Protein AF-A0A8W7PGK9-F1 (afdb_monomer_lite)

Secondary structure (DSSP, 8-state):
-EETTEE-----S-GGGTTT---SEEEE--GGG--SSHHHHHHHHHGGGSSS-EEEE-----S-SSSHHHHHHHHHHHHHTTSS--TT-------PPTT--TTSTTTHHHH-TTBTTTB-HHHHHHHHHHHHH-HHHHHHIIIIIH-----GGGGT--HHHHHHTT----GGGGTTS--EEEEE--SSSSPPEEEEE-PPPTT-SS---

pLDDT: mean 85.65, std 13.95, range [40.62, 98.06]

Radius of gyration: 24.55 Å; chains: 1; bounding box: 70×46×61 Å

Organism: Anopheles coluzzii (NCBI:txid1518534)

InterPro domains:
  IPR005021 Terminase large subunit-like [PTHR41287] (5-200)
  IPR027417 P-loop containing nucleoside triphosphate hydrolase [G3DSA:3.40.50.300] (4-66)
  IPR046461 Terminase large subunit-like, ATPase domain [PF03354] (2-76)
  IPR046462 Terminase large subunit-like, endonuclease domain [PF20441] (84-199)

Foldseek 3Di:
DDDDPDDDDDDDLDLVVLAPAQDLEAEAEAQQPNPACSNVVRVVVSPVNDDNRDYHYDHFFHQRCPYPVVVLVVVVVCCVVVVDDDPRDDDDAQAFDPPDDLLDPVRQCSNPVCEPHPNDPVVLNVLSVVLVPALVSVCVCRRVRGRDHDYPVSSPDDVVVVVVVPDDDDCVVCPPADKDWDWDDDDDDDDTDIDIDGDDDPPCPPNPD

Sequence (209 aa):
MSIGESVYKPLPANAESLDGLNPYACLVDELHAHKTREVWDVMESALGARTQPLINAITTAGFILDGICIEIRSYLVRILRGEAQDDSFFGVIYTIDEGDDPFSPESWPKANPSLGSAKTYTYMEAQAAKAKIMPSARANFLTKDLNVFVGDSLSWFDMLVWDKGKKKFDPEMLKGRECFGGLDLASTRDITAFVLLFPPPPGDEDGEG

Structure (mmCIF, N/CA/C/O backbone):
data_AF-A0A8W7PGK9-F1
#
_entry.id   AF-A0A8W7PGK9-F1
#
loop_
_atom_site.group_PDB
_atom_site.id
_atom_site.type_symbol
_atom_site.label_atom_id
_atom_site.label_alt_id
_atom_site.label_comp_id
_atom_site.label_asym_id
_atom_site.label_entity_id
_atom_site.label_seq_id
_atom_site.pdbx_PDB_ins_code
_atom_site.Cartn_x
_atom_site.Cartn_y
_atom_site.Cartn_z
_atom_site.occupancy
_atom_site.B_iso_or_equiv
_atom_site.auth_seq_id
_atom_site.auth_comp_id
_atom_site.auth_asym_id
_atom_site.auth_atom_id
_atom_site.pdbx_PDB_model_num
ATOM 1 N N . MET A 1 1 ? 28.175 -5.083 -8.588 1.00 51.00 1 MET A N 1
ATOM 2 C CA . MET A 1 1 ? 28.661 -6.484 -8.591 1.00 51.00 1 MET A CA 1
ATOM 3 C C . MET A 1 1 ? 28.537 -7.001 -10.015 1.00 51.00 1 MET A C 1
ATOM 5 O O . MET A 1 1 ? 27.499 -6.755 -10.619 1.00 51.00 1 MET A O 1
ATOM 9 N N . SER A 1 2 ? 29.576 -7.611 -10.586 1.00 51.38 2 SER A N 1
ATOM 10 C CA . SER A 1 2 ? 29.487 -8.272 -11.896 1.00 51.38 2 SER A CA 1
ATOM 11 C C . SER A 1 2 ? 29.310 -9.774 -11.692 1.00 51.38 2 SER A C 1
ATOM 13 O O . SER A 1 2 ? 30.041 -10.384 -10.915 1.00 51.38 2 SER A O 1
ATOM 15 N N . ILE A 1 3 ? 28.319 -10.359 -12.360 1.00 54.34 3 ILE A N 1
ATOM 16 C CA . ILE A 1 3 ? 28.119 -11.810 -12.429 1.00 54.34 3 ILE A CA 1
ATOM 17 C C . ILE A 1 3 ? 28.251 -12.161 -13.911 1.00 54.34 3 ILE A C 1
ATOM 19 O O . ILE A 1 3 ? 27.355 -11.879 -14.704 1.00 54.34 3 ILE A O 1
ATOM 23 N N . GLY A 1 4 ? 29.412 -12.684 -14.310 1.00 75.94 4 GLY A N 1
ATOM 24 C CA . GLY A 1 4 ? 29.766 -12.801 -15.729 1.00 75.94 4 GLY A CA 1
ATOM 25 C C . GLY A 1 4 ? 29.846 -11.428 -16.414 1.00 75.94 4 GLY A C 1
ATOM 26 O O . GLY A 1 4 ? 30.367 -10.477 -15.834 1.00 75.94 4 GLY A O 1
ATOM 27 N N . GLU A 1 5 ? 29.303 -11.313 -17.629 1.00 81.31 5 GLU A N 1
ATOM 28 C CA . GLU A 1 5 ? 29.212 -10.044 -18.381 1.00 81.31 5 GLU A CA 1
ATOM 29 C C . GLU A 1 5 ? 28.049 -9.141 -17.924 1.00 81.31 5 GLU A C 1
ATOM 31 O O . GLU A 1 5 ? 27.897 -8.017 -18.401 1.00 81.31 5 GLU A O 1
ATOM 36 N N . SER A 1 6 ? 27.221 -9.611 -16.985 1.00 80.88 6 SER A N 1
ATOM 37 C CA . SER A 1 6 ? 26.100 -8.837 -16.451 1.00 80.88 6 SER A CA 1
ATOM 38 C C . SER A 1 6 ? 26.548 -7.908 -15.328 1.00 80.88 6 SER A C 1
ATOM 40 O O . SER A 1 6 ? 27.360 -8.267 -14.469 1.00 80.88 6 SER A O 1
ATOM 42 N N . VAL A 1 7 ? 25.981 -6.703 -15.312 1.00 86.00 7 VAL A N 1
ATOM 43 C CA . VAL A 1 7 ? 26.336 -5.639 -14.372 1.00 86.00 7 VAL A CA 1
ATOM 44 C C . VAL A 1 7 ? 25.125 -5.271 -13.523 1.00 86.00 7 VAL A C 1
ATOM 46 O O . VAL A 1 7 ? 24.093 -4.880 -14.056 1.00 86.00 7 VAL A O 1
ATOM 49 N N . TYR A 1 8 ? 25.284 -5.337 -12.199 1.00 89.06 8 TYR A N 1
ATOM 50 C CA . TYR A 1 8 ? 24.307 -4.836 -11.232 1.00 89.06 8 TYR A CA 1
ATOM 51 C C . TYR A 1 8 ? 24.805 -3.534 -10.598 1.00 89.06 8 TYR A C 1
ATOM 53 O O . TYR A 1 8 ? 25.912 -3.505 -10.033 1.00 89.06 8 TYR A O 1
ATOM 61 N N . LYS A 1 9 ? 23.999 -2.471 -10.694 1.00 87.94 9 LYS A N 1
ATOM 62 C CA . LYS A 1 9 ? 24.322 -1.115 -10.229 1.00 87.94 9 LYS A CA 1
ATOM 63 C C . LYS A 1 9 ? 23.171 -0.547 -9.393 1.00 87.94 9 LYS A C 1
ATOM 65 O O . LYS A 1 9 ? 22.031 -0.645 -9.840 1.00 87.94 9 LYS A O 1
ATOM 70 N N . PRO A 1 10 ? 23.454 0.067 -8.231 1.00 88.31 10 PRO A N 1
ATOM 71 C CA . PRO A 1 10 ? 22.471 0.908 -7.567 1.00 88.31 10 PRO A CA 1
ATOM 72 C C . PRO A 1 10 ? 22.230 2.154 -8.420 1.00 88.31 10 PRO A C 1
ATOM 74 O O . PRO A 1 10 ? 23.171 2.701 -9.004 1.00 88.31 10 PRO A O 1
ATOM 77 N N . LEU A 1 11 ? 20.979 2.588 -8.483 1.00 85.25 11 LEU A N 1
ATOM 78 C CA . LEU A 1 11 ? 20.580 3.788 -9.199 1.00 85.25 11 LEU A CA 1
ATOM 79 C C . LEU A 1 11 ? 20.177 4.864 -8.187 1.00 85.25 11 LEU A C 1
ATOM 81 O O . LEU A 1 11 ? 19.532 4.544 -7.186 1.00 85.25 11 LEU A O 1
ATOM 85 N N . PRO A 1 12 ? 20.593 6.121 -8.388 1.00 79.06 12 PRO A N 1
ATOM 86 C CA . PRO A 1 12 ? 20.158 7.219 -7.541 1.00 79.06 12 PRO A CA 1
ATOM 87 C C . PRO A 1 12 ? 18.674 7.535 -7.769 1.00 79.06 12 PRO A C 1
ATOM 89 O O . PRO A 1 12 ? 18.109 7.252 -8.820 1.00 79.06 12 PRO A O 1
ATOM 92 N N . ALA A 1 13 ? 18.053 8.184 -6.785 1.00 74.12 13 ALA A N 1
ATOM 93 C CA . ALA A 1 13 ? 16.648 8.586 -6.849 1.00 74.12 13 ALA A CA 1
ATOM 94 C C . ALA A 1 13 ? 16.381 9.805 -7.764 1.00 74.12 13 ALA A C 1
ATOM 96 O O . ALA A 1 13 ? 15.258 10.302 -7.782 1.00 74.12 13 ALA A O 1
ATOM 97 N N . ASN A 1 14 ? 17.386 10.324 -8.487 1.00 74.94 14 ASN A N 1
ATOM 98 C CA . ASN A 1 14 ? 17.223 11.440 -9.422 1.00 74.94 14 ASN A CA 1
ATOM 99 C C . ASN A 1 14 ? 17.137 10.942 -10.872 1.00 74.94 14 ASN A C 1
ATOM 101 O O . ASN A 1 14 ? 18.071 10.333 -11.394 1.00 74.94 14 ASN A O 1
ATOM 105 N N . ALA A 1 15 ? 16.031 11.256 -11.543 1.00 73.50 15 ALA A N 1
ATOM 106 C CA . ALA A 1 15 ? 15.742 10.758 -12.885 1.00 73.50 15 ALA A CA 1
ATOM 107 C C . ALA A 1 15 ? 16.748 11.223 -13.956 1.00 73.50 15 ALA A C 1
ATOM 109 O O . ALA A 1 15 ? 17.086 10.447 -14.844 1.00 73.50 15 ALA A O 1
ATOM 110 N N . GLU A 1 16 ? 17.307 12.433 -13.828 1.00 72.19 16 GLU A N 1
ATOM 111 C CA . GLU A 1 16 ? 18.236 13.025 -14.813 1.00 72.19 16 GLU A CA 1
ATOM 112 C C . GLU A 1 16 ? 19.480 12.170 -15.105 1.00 72.19 16 GLU A C 1
ATOM 114 O O . GLU A 1 16 ? 20.075 12.274 -16.174 1.00 72.19 16 GLU A O 1
ATOM 119 N N . SER A 1 17 ? 19.904 11.328 -14.158 1.00 72.19 17 SER A N 1
ATOM 120 C CA . SER A 1 17 ? 21.087 10.473 -14.327 1.00 72.19 17 SER A CA 1
ATOM 121 C C . SER A 1 17 ? 20.771 9.070 -14.859 1.00 72.19 17 SER A C 1
ATOM 123 O O . SER A 1 17 ? 21.684 8.258 -15.027 1.00 72.19 17 SER A O 1
ATOM 125 N N . LEU A 1 18 ? 19.488 8.778 -15.096 1.00 78.12 18 LEU A N 1
ATOM 126 C CA . LEU A 1 18 ? 18.982 7.452 -15.454 1.00 78.12 18 LEU A CA 1
ATOM 127 C C . LEU A 1 18 ? 18.640 7.321 -16.944 1.00 78.12 18 LEU A C 1
ATOM 129 O O . LEU A 1 18 ? 18.421 6.208 -17.425 1.00 78.12 18 LEU A O 1
ATOM 133 N N . ASP A 1 19 ? 18.645 8.429 -17.683 1.00 74.88 19 ASP A N 1
ATOM 134 C CA . ASP A 1 19 ? 18.428 8.420 -19.126 1.00 74.88 19 ASP A CA 1
ATOM 135 C C . ASP A 1 19 ? 19.524 7.649 -19.876 1.00 74.88 19 ASP A C 1
ATOM 137 O O . ASP A 1 19 ? 20.716 7.705 -19.561 1.00 74.88 19 ASP A O 1
ATOM 141 N N . GLY A 1 20 ? 19.111 6.912 -20.911 1.00 74.88 20 GLY A N 1
ATOM 142 C CA . GLY A 1 20 ? 20.013 6.130 -21.764 1.00 74.88 20 GLY A CA 1
ATOM 143 C C . GLY A 1 20 ? 20.550 4.845 -21.124 1.00 74.88 20 GLY A C 1
ATOM 144 O O . GLY A 1 20 ? 21.365 4.142 -21.733 1.00 74.88 20 GLY A O 1
ATOM 145 N N . LEU A 1 21 ? 20.093 4.499 -19.918 1.00 80.12 21 LEU A N 1
ATOM 146 C CA . LEU A 1 21 ? 20.269 3.155 -19.388 1.00 80.12 21 LEU A CA 1
ATOM 147 C C . LEU A 1 21 ? 19.470 2.173 -20.260 1.00 80.12 21 LEU A C 1
ATOM 149 O O . LEU A 1 21 ? 18.341 2.447 -20.634 1.00 80.12 21 LEU A O 1
ATOM 153 N N . ASN A 1 22 ? 20.048 1.010 -20.573 1.00 85.06 22 ASN A N 1
ATOM 154 C CA . ASN A 1 22 ? 19.379 -0.059 -21.335 1.00 85.06 22 ASN A CA 1
ATOM 155 C C . ASN A 1 22 ? 19.263 -1.332 -20.475 1.00 85.06 22 ASN A C 1
ATOM 157 O O . ASN A 1 22 ? 19.929 -2.337 -20.791 1.00 85.06 22 ASN A O 1
ATOM 161 N N . PRO A 1 23 ? 18.527 -1.289 -19.344 1.00 90.12 23 PRO A N 1
ATOM 162 C CA . PRO A 1 23 ? 18.454 -2.391 -18.397 1.00 90.12 23 PRO A CA 1
ATOM 163 C C . PRO A 1 23 ? 17.595 -3.538 -18.939 1.00 90.12 23 PRO A C 1
ATOM 165 O O . PRO A 1 23 ? 16.579 -3.324 -19.591 1.00 90.12 23 PRO A O 1
ATOM 168 N N . TYR A 1 24 ? 17.988 -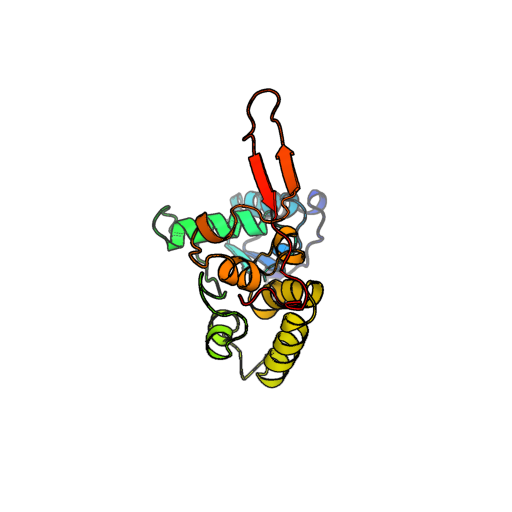4.774 -18.630 1.00 91.12 24 TYR A N 1
ATOM 169 C CA . TYR A 1 24 ? 17.100 -5.936 -18.780 1.00 91.12 24 TYR A CA 1
ATOM 170 C C . TYR A 1 24 ? 16.131 -6.066 -17.604 1.00 91.12 24 TYR A C 1
ATOM 172 O O . TYR A 1 24 ? 15.019 -6.552 -17.773 1.00 91.12 24 TYR A O 1
ATOM 180 N N . ALA A 1 25 ? 16.558 -5.645 -16.414 1.00 93.06 25 ALA A N 1
ATOM 181 C CA . ALA A 1 25 ? 15.750 -5.688 -15.210 1.00 93.06 25 ALA A CA 1
ATOM 182 C C . ALA A 1 25 ? 15.945 -4.405 -14.401 1.00 93.06 25 ALA A C 1
ATOM 184 O O . ALA A 1 25 ? 17.079 -3.965 -14.197 1.00 93.06 25 ALA A O 1
ATOM 185 N N . CYS A 1 26 ? 14.844 -3.841 -13.921 1.00 93.94 26 CYS A N 1
ATOM 186 C CA . CYS A 1 26 ? 14.822 -2.765 -12.944 1.00 93.94 26 CYS A CA 1
ATOM 187 C C . CYS A 1 26 ? 14.150 -3.283 -11.672 1.00 93.94 26 CYS A C 1
ATOM 189 O O . CYS A 1 26 ? 13.009 -3.740 -11.716 1.00 93.94 26 CYS A O 1
ATOM 191 N N . LEU A 1 27 ? 14.870 -3.233 -10.552 1.00 94.88 27 LEU A N 1
ATOM 192 C CA . LEU A 1 27 ? 14.356 -3.623 -9.242 1.00 94.88 27 LEU A CA 1
ATOM 193 C C . LEU A 1 27 ? 14.091 -2.348 -8.445 1.00 94.88 27 LEU A C 1
ATOM 195 O O . LEU A 1 27 ? 15.028 -1.617 -8.126 1.00 94.88 27 LEU A O 1
ATOM 199 N N . VAL A 1 28 ? 12.821 -2.074 -8.173 1.00 95.00 28 VAL A N 1
ATOM 200 C CA . VAL A 1 28 ? 12.367 -0.898 -7.435 1.00 95.00 28 VAL A CA 1
ATOM 201 C C . VAL A 1 28 ? 11.965 -1.343 -6.038 1.00 95.00 28 VAL A C 1
ATOM 203 O O . VAL A 1 28 ? 11.030 -2.124 -5.874 1.00 95.00 28 VAL A O 1
ATOM 206 N N . ASP A 1 29 ? 12.686 -0.858 -5.038 1.00 94.31 29 ASP A N 1
ATOM 207 C CA . ASP A 1 29 ? 12.372 -1.104 -3.634 1.00 94.31 29 ASP A CA 1
ATOM 208 C C . ASP A 1 29 ? 11.667 0.115 -3.030 1.00 94.31 29 ASP A C 1
ATOM 210 O O . ASP A 1 29 ? 11.931 1.250 -3.422 1.00 94.31 29 ASP A O 1
ATOM 214 N N . GLU A 1 30 ? 10.763 -0.131 -2.088 1.00 94.50 30 GLU A N 1
ATOM 215 C CA . GLU A 1 30 ? 9.957 0.876 -1.392 1.00 94.50 30 GLU A CA 1
ATOM 216 C C . GLU A 1 30 ? 9.279 1.909 -2.308 1.00 94.50 30 GLU A C 1
ATOM 218 O O . GLU A 1 30 ? 9.344 3.119 -2.075 1.00 94.50 30 GLU A O 1
ATOM 223 N N . LEU A 1 31 ? 8.547 1.435 -3.325 1.00 96.06 31 LEU A N 1
ATOM 224 C CA . LEU A 1 31 ? 7.839 2.306 -4.277 1.00 96.06 31 LEU A CA 1
ATOM 225 C C . LEU A 1 31 ? 6.929 3.345 -3.587 1.00 96.06 31 LEU A C 1
ATOM 227 O O . LEU A 1 31 ? 6.765 4.454 -4.091 1.00 96.06 31 LEU A O 1
ATOM 231 N N . HIS A 1 32 ? 6.364 3.037 -2.413 1.00 94.94 32 HIS A N 1
ATOM 232 C CA . HIS A 1 32 ? 5.565 3.982 -1.618 1.00 94.94 32 HIS A CA 1
ATOM 233 C C . HIS A 1 32 ? 6.300 5.265 -1.208 1.00 94.94 32 HIS A C 1
ATOM 235 O O . HIS A 1 32 ? 5.649 6.250 -0.861 1.00 94.94 32 HIS A O 1
ATOM 241 N N . ALA A 1 33 ? 7.634 5.249 -1.189 1.00 93.31 33 ALA A N 1
ATOM 242 C CA . ALA A 1 33 ? 8.462 6.389 -0.818 1.00 93.31 33 ALA A CA 1
ATOM 243 C C . ALA A 1 33 ? 8.772 7.312 -2.010 1.00 93.31 33 ALA A C 1
ATOM 245 O O . ALA A 1 33 ? 9.278 8.422 -1.815 1.00 93.31 33 ALA A O 1
ATOM 246 N N . HIS A 1 34 ? 8.470 6.882 -3.240 1.00 92.75 34 HIS A N 1
ATOM 247 C CA . HIS A 1 34 ? 8.674 7.686 -4.439 1.00 92.75 34 HIS A CA 1
ATOM 248 C C . HIS A 1 34 ? 7.663 8.837 -4.467 1.00 92.75 34 HIS A C 1
ATOM 250 O O . HIS A 1 34 ? 6.459 8.633 -4.607 1.00 92.75 34 HIS A O 1
ATOM 256 N N . LYS A 1 35 ? 8.169 10.068 -4.335 1.00 88.75 35 LYS A N 1
ATOM 257 C CA . LYS A 1 35 ? 7.348 11.290 -4.312 1.00 88.75 35 LYS A CA 1
ATOM 258 C C . LYS A 1 35 ? 6.813 11.686 -5.684 1.00 88.75 35 LYS A C 1
ATOM 260 O O . LYS A 1 35 ? 5.800 12.366 -5.767 1.00 88.75 35 LYS A O 1
ATOM 265 N N . THR A 1 36 ? 7.528 11.317 -6.741 1.00 89.69 36 THR A N 1
ATOM 266 C CA . THR A 1 36 ? 7.210 11.665 -8.126 1.00 89.69 36 THR A CA 1
ATOM 267 C C . THR A 1 36 ? 7.323 10.426 -9.005 1.00 89.69 36 THR A C 1
ATOM 269 O O . THR A 1 36 ? 7.887 9.402 -8.606 1.00 89.69 36 THR A O 1
ATOM 272 N N . ARG A 1 37 ? 6.780 10.523 -10.219 1.00 91.50 37 ARG A N 1
ATOM 273 C CA . ARG A 1 37 ? 6.827 9.452 -11.219 1.00 91.50 37 ARG A CA 1
ATOM 274 C C . ARG A 1 37 ? 8.141 9.378 -11.987 1.00 91.50 37 ARG A C 1
ATOM 276 O O . ARG A 1 37 ? 8.402 8.375 -12.632 1.00 91.50 37 ARG A O 1
ATOM 283 N N . GLU A 1 38 ? 8.982 10.403 -11.896 1.00 91.38 38 GLU A N 1
ATOM 284 C CA . GLU A 1 38 ? 10.106 10.614 -12.815 1.00 91.38 38 GLU A CA 1
ATOM 285 C C . GLU A 1 38 ? 11.037 9.397 -12.923 1.00 91.38 38 GLU A C 1
ATOM 287 O O . GLU A 1 38 ? 11.365 8.964 -14.022 1.00 91.38 38 GLU A O 1
ATOM 292 N N . VAL A 1 39 ? 11.421 8.796 -11.790 1.00 90.62 39 VAL A N 1
ATOM 293 C CA . VAL A 1 39 ? 12.276 7.595 -11.787 1.00 90.62 39 VAL A CA 1
ATOM 294 C C . VAL A 1 39 ? 11.564 6.400 -12.420 1.00 90.62 39 VAL A C 1
ATOM 296 O O . VAL A 1 39 ? 12.191 5.637 -13.147 1.00 90.62 39 VAL A O 1
ATOM 299 N N . TRP A 1 40 ? 10.268 6.228 -12.154 1.00 93.19 40 TRP A N 1
ATOM 300 C CA . TRP A 1 40 ? 9.488 5.137 -12.736 1.00 93.19 40 TRP A CA 1
ATOM 301 C C . TRP A 1 40 ? 9.399 5.286 -14.255 1.00 93.19 40 TRP A C 1
ATOM 303 O O . TRP A 1 40 ? 9.785 4.373 -14.979 1.00 93.19 40 TRP A O 1
ATOM 313 N N . ASP A 1 41 ? 8.972 6.457 -14.725 1.00 92.69 41 ASP A N 1
ATOM 314 C CA . ASP A 1 41 ? 8.717 6.718 -16.141 1.00 92.69 41 ASP A CA 1
ATOM 315 C C . ASP A 1 41 ? 10.013 6.627 -16.979 1.00 92.69 41 ASP A C 1
ATOM 317 O O . ASP A 1 41 ? 10.004 6.086 -18.090 1.00 92.69 41 ASP A O 1
ATOM 321 N N . VAL A 1 42 ? 11.152 7.090 -16.441 1.00 91.75 42 VAL A N 1
ATOM 322 C CA . VAL A 1 42 ? 12.463 6.944 -17.103 1.00 91.75 42 VAL A CA 1
ATOM 323 C C . VAL A 1 42 ? 12.882 5.476 -17.185 1.00 91.75 42 VAL A C 1
ATOM 325 O O . VAL A 1 42 ? 13.309 5.017 -18.247 1.00 91.75 42 VAL A O 1
ATOM 328 N N . MET A 1 43 ? 12.726 4.708 -16.102 1.00 91.56 43 MET A N 1
ATOM 329 C CA . MET A 1 43 ? 13.101 3.289 -16.096 1.00 91.56 43 MET A CA 1
ATOM 330 C C . MET A 1 43 ? 12.179 2.436 -16.972 1.00 91.56 43 MET A C 1
ATOM 332 O O . MET A 1 43 ? 12.656 1.504 -17.616 1.00 91.56 43 MET A O 1
ATOM 336 N N . GLU A 1 44 ? 10.890 2.767 -17.042 1.00 91.38 44 GLU A N 1
ATOM 337 C CA . GLU A 1 44 ? 9.925 2.142 -17.950 1.00 91.38 44 GLU A CA 1
ATOM 338 C C . GLU A 1 44 ? 10.274 2.422 -19.415 1.00 91.38 44 GLU A C 1
ATOM 340 O O . GLU A 1 44 ? 10.363 1.495 -20.222 1.00 91.38 44 GLU A O 1
ATOM 345 N N . SER A 1 45 ? 10.594 3.674 -19.750 1.00 91.06 45 SER A N 1
ATOM 346 C CA . SER A 1 45 ? 11.020 4.057 -21.103 1.00 91.06 45 SER A CA 1
ATOM 347 C C . SER A 1 45 ? 12.318 3.356 -21.527 1.00 91.06 45 SER A C 1
ATOM 349 O O . SER A 1 45 ? 12.446 2.892 -22.663 1.00 91.06 45 SER A O 1
ATOM 351 N N . ALA A 1 46 ? 13.267 3.214 -20.599 1.00 88.50 46 ALA A N 1
ATOM 352 C CA . ALA A 1 46 ? 14.548 2.541 -20.803 1.00 88.50 46 ALA A CA 1
ATOM 353 C C . ALA A 1 46 ? 14.415 1.049 -21.181 1.00 88.50 46 ALA A C 1
ATOM 355 O O . ALA A 1 46 ? 15.307 0.482 -21.823 1.00 88.50 46 ALA A O 1
ATOM 356 N N . LEU A 1 47 ? 13.296 0.403 -20.833 1.00 89.88 47 LEU A N 1
ATOM 357 C CA . LEU A 1 47 ? 13.048 -0.998 -21.179 1.00 89.88 47 LEU A CA 1
ATOM 358 C C . LEU A 1 47 ? 12.874 -1.219 -22.687 1.00 89.88 47 LEU A C 1
ATOM 360 O O . LEU A 1 47 ? 13.191 -2.301 -23.182 1.00 89.88 47 LEU A O 1
ATOM 364 N N . GLY A 1 48 ? 12.410 -0.207 -23.430 1.00 87.50 48 GLY A N 1
ATOM 365 C CA . GLY A 1 48 ? 12.105 -0.317 -24.863 1.00 87.50 48 GLY A CA 1
ATOM 366 C C . GLY A 1 48 ? 13.303 -0.706 -25.739 1.00 87.50 48 GLY A C 1
ATOM 367 O O . GLY A 1 48 ? 13.127 -1.172 -26.863 1.00 87.50 48 GLY A O 1
ATOM 368 N N . ALA A 1 49 ? 14.528 -0.571 -25.224 1.00 85.69 49 ALA A N 1
ATOM 369 C CA . ALA A 1 49 ? 15.754 -0.971 -25.910 1.00 85.69 49 ALA A CA 1
ATOM 370 C C . ALA A 1 49 ? 16.082 -2.476 -25.799 1.00 85.69 49 ALA A C 1
ATOM 372 O O . ALA A 1 49 ? 17.069 -2.930 -26.388 1.00 85.69 49 ALA A O 1
ATOM 373 N N . ARG A 1 50 ? 15.315 -3.261 -25.027 1.00 86.25 50 ARG A N 1
ATOM 374 C CA . ARG A 1 50 ? 15.589 -4.681 -24.747 1.00 86.25 50 ARG A CA 1
ATOM 375 C C . ARG A 1 50 ? 14.413 -5.583 -25.101 1.00 86.25 50 ARG A C 1
ATOM 377 O O . ARG A 1 50 ? 13.253 -5.203 -25.020 1.00 86.25 50 ARG A O 1
ATOM 384 N N . THR A 1 51 ? 14.724 -6.827 -25.452 1.00 90.88 51 THR A N 1
ATOM 385 C CA . THR A 1 51 ? 13.731 -7.900 -25.574 1.00 90.88 51 THR A CA 1
ATOM 386 C C . THR A 1 51 ? 13.491 -8.539 -24.210 1.00 90.88 51 THR A C 1
ATOM 388 O O . THR A 1 51 ? 14.458 -8.870 -23.526 1.00 90.88 51 THR A O 1
ATOM 391 N N . GLN A 1 52 ? 12.223 -8.759 -23.853 1.00 90.69 52 GLN A N 1
ATOM 392 C CA . GLN A 1 52 ? 11.802 -9.356 -22.573 1.00 90.69 52 GLN A CA 1
ATOM 393 C C . GLN A 1 52 ? 12.337 -8.630 -21.315 1.00 90.69 52 GLN A C 1
ATOM 395 O O . GLN A 1 52 ? 12.870 -9.284 -20.416 1.00 90.69 52 GLN A O 1
ATOM 400 N N . PRO A 1 53 ? 12.241 -7.290 -21.241 1.00 93.94 53 PRO A N 1
ATOM 401 C CA . PRO A 1 53 ? 12.638 -6.550 -20.051 1.00 93.94 53 PRO A CA 1
ATOM 402 C C . PRO A 1 53 ? 11.645 -6.758 -18.896 1.00 93.94 53 PRO A C 1
ATOM 404 O O . PRO A 1 53 ? 10.488 -7.110 -19.119 1.00 93.94 53 PRO A O 1
ATOM 407 N N . LEU A 1 54 ? 12.085 -6.496 -17.664 1.00 94.69 54 LEU A N 1
ATOM 408 C CA . LEU A 1 54 ? 11.256 -6.609 -16.460 1.00 94.69 54 LEU A CA 1
ATOM 409 C C . LEU A 1 54 ? 11.436 -5.398 -15.534 1.00 94.69 54 LEU A C 1
ATOM 411 O O . LEU A 1 54 ? 12.561 -5.060 -15.166 1.00 94.69 54 LEU A O 1
ATOM 415 N N . ILE A 1 55 ? 10.332 -4.812 -15.068 1.00 95.69 55 ILE A N 1
ATOM 416 C CA . ILE A 1 55 ? 10.318 -4.022 -13.830 1.00 95.69 55 ILE A CA 1
ATOM 417 C C . ILE A 1 55 ? 9.724 -4.890 -12.726 1.00 95.69 55 ILE A C 1
ATOM 419 O O . ILE A 1 55 ? 8.623 -5.417 -12.856 1.00 95.69 55 ILE A O 1
ATOM 423 N N . ASN A 1 56 ? 10.461 -5.039 -11.632 1.00 96.62 56 ASN A N 1
ATOM 424 C CA . ASN A 1 56 ? 9.970 -5.649 -10.409 1.00 96.62 56 ASN A CA 1
ATOM 425 C C . ASN A 1 56 ? 9.932 -4.577 -9.324 1.00 96.62 56 ASN A C 1
ATOM 427 O O . ASN A 1 56 ? 10.963 -3.987 -9.014 1.00 96.62 56 ASN A O 1
ATOM 431 N N . ALA A 1 57 ? 8.750 -4.332 -8.766 1.00 97.06 57 ALA A N 1
ATOM 432 C CA . ALA A 1 57 ? 8.568 -3.389 -7.677 1.00 97.06 57 ALA A CA 1
ATOM 433 C C . ALA A 1 57 ? 8.105 -4.122 -6.421 1.00 97.06 57 ALA A C 1
ATOM 435 O O . ALA A 1 57 ? 7.131 -4.877 -6.459 1.00 97.06 57 ALA A O 1
ATOM 436 N N . ILE A 1 58 ? 8.782 -3.868 -5.307 1.00 96.69 58 ILE A N 1
ATOM 437 C CA . ILE A 1 58 ? 8.347 -4.280 -3.976 1.00 96.69 58 ILE A CA 1
ATOM 438 C C . ILE A 1 58 ? 8.052 -3.035 -3.147 1.00 96.69 58 ILE A C 1
ATOM 440 O O . ILE A 1 58 ? 8.679 -1.988 -3.301 1.00 96.69 58 ILE A O 1
ATOM 444 N N . THR A 1 59 ? 7.024 -3.114 -2.309 1.00 97.25 59 THR A N 1
ATOM 445 C CA . THR A 1 59 ? 6.598 -1.976 -1.499 1.00 97.25 59 THR A CA 1
ATOM 446 C C . THR A 1 59 ? 5.727 -2.429 -0.339 1.00 97.25 59 THR A C 1
ATOM 448 O O . THR A 1 59 ? 5.127 -3.504 -0.363 1.00 97.25 59 THR A O 1
ATOM 451 N N . THR A 1 60 ? 5.613 -1.555 0.651 1.00 95.75 60 THR A N 1
ATOM 452 C CA . THR A 1 60 ? 4.590 -1.593 1.700 1.00 95.75 60 THR A CA 1
ATOM 453 C C . THR A 1 60 ? 3.603 -0.441 1.520 1.00 95.75 60 THR A C 1
ATOM 455 O O . THR A 1 60 ? 3.763 0.373 0.603 1.00 95.75 60 THR A O 1
ATOM 458 N N . ALA A 1 61 ? 2.563 -0.362 2.355 1.00 96.06 61 ALA A N 1
ATOM 459 C CA . ALA A 1 61 ? 1.739 0.840 2.386 1.00 96.06 61 ALA A CA 1
ATOM 460 C C . ALA A 1 61 ? 2.518 2.042 2.951 1.00 96.06 61 ALA A C 1
ATOM 462 O O . ALA A 1 61 ? 3.364 1.940 3.850 1.00 96.06 61 ALA A O 1
ATOM 463 N N . GLY A 1 62 ? 2.215 3.209 2.390 1.00 92.69 62 GLY A N 1
ATOM 464 C CA . GLY A 1 62 ? 2.861 4.475 2.703 1.00 92.69 62 GLY A CA 1
ATOM 465 C C . GLY A 1 62 ? 1.870 5.565 3.075 1.00 92.69 62 GLY A C 1
ATOM 466 O O . GLY A 1 62 ? 0.666 5.340 3.143 1.00 92.69 62 GLY A O 1
ATOM 467 N N . PHE A 1 63 ? 2.410 6.763 3.288 1.00 90.19 63 PHE A N 1
ATOM 468 C CA . PHE A 1 63 ? 1.632 7.966 3.599 1.00 90.19 63 PHE A CA 1
ATOM 469 C C . PHE A 1 63 ? 1.450 8.891 2.385 1.00 90.19 63 PHE A C 1
ATOM 471 O O . PHE A 1 63 ? 0.761 9.898 2.484 1.00 90.19 63 PHE A O 1
ATOM 478 N N . ILE A 1 64 ? 2.062 8.561 1.241 1.00 90.31 64 ILE A N 1
ATOM 479 C CA . ILE A 1 64 ? 1.824 9.245 -0.035 1.00 90.31 64 ILE A CA 1
ATOM 480 C C . ILE A 1 64 ? 0.652 8.532 -0.712 1.00 90.31 64 ILE A C 1
ATOM 482 O O . ILE A 1 64 ? 0.772 7.366 -1.091 1.00 90.31 64 ILE A O 1
ATOM 486 N N . LEU A 1 65 ? -0.487 9.216 -0.810 1.00 90.31 65 LEU A N 1
ATOM 487 C CA . LEU A 1 65 ? -1.771 8.623 -1.214 1.00 90.31 65 LEU A CA 1
ATOM 488 C C . LEU A 1 65 ? -2.177 8.960 -2.653 1.00 90.31 65 LEU A C 1
ATOM 490 O O . LEU A 1 65 ? -3.167 8.446 -3.160 1.00 90.31 65 LEU A O 1
ATOM 494 N N . ASP A 1 66 ? -1.392 9.801 -3.306 1.00 87.81 66 ASP A N 1
ATOM 495 C CA . ASP A 1 66 ? -1.574 10.311 -4.662 1.00 87.81 66 ASP A CA 1
ATOM 496 C C . ASP A 1 66 ? -0.320 10.090 -5.530 1.00 87.81 66 ASP A C 1
ATOM 498 O O . ASP A 1 66 ? -0.171 10.687 -6.591 1.00 87.81 66 ASP A O 1
ATOM 502 N N . GLY A 1 67 ? 0.595 9.229 -5.073 1.00 90.38 67 GLY A N 1
ATOM 503 C CA . GLY A 1 67 ? 1.850 8.920 -5.758 1.00 90.38 67 GLY A CA 1
ATOM 504 C C . GLY A 1 67 ? 1.790 7.674 -6.644 1.00 90.38 67 GLY A C 1
ATOM 505 O O . GLY A 1 67 ? 0.836 6.894 -6.614 1.00 90.38 67 GLY A O 1
ATOM 506 N N . ILE A 1 68 ? 2.892 7.425 -7.360 1.00 94.81 68 ILE A N 1
ATOM 507 C CA . ILE A 1 68 ? 3.053 6.305 -8.306 1.00 94.81 68 ILE A CA 1
ATOM 508 C C . ILE A 1 68 ? 2.703 4.935 -7.702 1.00 94.81 68 ILE A C 1
ATOM 510 O O . ILE A 1 68 ? 2.116 4.089 -8.370 1.00 94.81 68 ILE A O 1
ATOM 514 N N . CYS A 1 69 ? 2.996 4.717 -6.418 1.00 96.12 69 CYS A N 1
ATOM 515 C CA . CYS A 1 69 ? 2.655 3.471 -5.732 1.00 96.12 69 CYS A CA 1
ATOM 516 C C . CYS A 1 69 ? 1.141 3.200 -5.724 1.00 96.12 69 CYS A C 1
ATOM 518 O O . CYS A 1 69 ? 0.715 2.074 -5.988 1.00 96.12 69 CYS A O 1
ATOM 520 N N . ILE A 1 70 ? 0.321 4.228 -5.476 1.00 94.94 70 ILE A N 1
ATOM 521 C CA . ILE A 1 70 ? -1.141 4.111 -5.498 1.00 94.94 70 ILE A CA 1
ATOM 522 C C . ILE A 1 70 ? -1.646 3.876 -6.914 1.00 94.94 70 ILE A C 1
ATOM 524 O O . ILE A 1 70 ? -2.559 3.073 -7.098 1.00 94.94 70 ILE A O 1
ATOM 528 N N . GLU A 1 71 ? -1.050 4.516 -7.915 1.00 94.69 71 GLU A N 1
ATOM 529 C CA . GLU A 1 71 ? -1.431 4.313 -9.312 1.00 94.69 71 GLU A CA 1
ATOM 530 C C . GLU A 1 71 ? -1.175 2.872 -9.770 1.00 94.69 71 GLU A C 1
ATOM 532 O O . GLU A 1 71 ? -2.099 2.201 -10.235 1.00 94.69 71 GLU A O 1
ATOM 537 N N . ILE A 1 72 ? 0.046 2.364 -9.563 1.00 96.38 72 ILE A N 1
ATOM 538 C CA . ILE A 1 72 ? 0.429 0.989 -9.914 1.00 96.38 72 ILE A CA 1
ATOM 539 C C . ILE A 1 72 ? -0.418 -0.023 -9.139 1.00 96.38 72 ILE A C 1
ATOM 541 O O . ILE A 1 72 ? -0.927 -0.989 -9.712 1.00 96.38 72 ILE A O 1
ATOM 545 N N . ARG A 1 73 ? -0.646 0.222 -7.844 1.00 96.31 73 ARG A N 1
ATOM 546 C CA . ARG A 1 73 ? -1.558 -0.592 -7.036 1.00 96.31 73 ARG A CA 1
ATOM 547 C C . ARG A 1 73 ? -2.975 -0.586 -7.603 1.00 96.31 73 ARG A C 1
ATOM 549 O O . ARG A 1 73 ? -3.586 -1.645 -7.689 1.00 96.31 73 ARG A O 1
ATOM 556 N N . SER A 1 74 ? -3.511 0.578 -7.957 1.00 95.19 74 SER A N 1
ATOM 557 C CA . SER A 1 74 ? -4.875 0.714 -8.481 1.00 95.19 74 SER A CA 1
ATOM 558 C C . SER A 1 74 ? -5.022 -0.005 -9.818 1.00 95.19 74 SER A C 1
ATOM 560 O O . SER A 1 74 ? -6.021 -0.686 -10.039 1.00 95.19 74 SER A O 1
ATOM 562 N N . TYR A 1 75 ? -4.008 0.082 -10.681 1.00 96.94 75 TYR A N 1
ATOM 563 C CA . TYR A 1 75 ? -3.945 -0.678 -11.924 1.00 96.94 75 TYR A CA 1
ATOM 564 C C . TYR A 1 75 ? -3.983 -2.190 -11.665 1.00 96.94 75 TYR A C 1
ATOM 566 O O . TYR A 1 75 ? -4.858 -2.881 -12.188 1.00 96.94 75 TYR A O 1
ATOM 574 N N . LEU A 1 76 ? -3.126 -2.687 -10.764 1.00 97.38 76 LEU A N 1
ATOM 575 C CA . LEU A 1 76 ? -3.116 -4.094 -10.357 1.00 97.38 76 LEU A CA 1
ATOM 576 C C . LEU A 1 76 ? -4.467 -4.541 -9.780 1.00 97.38 76 LEU A C 1
ATOM 578 O O . LEU A 1 76 ? -4.955 -5.612 -10.125 1.00 97.38 76 LEU A O 1
ATOM 582 N N . VAL A 1 77 ? -5.102 -3.733 -8.926 1.00 96.19 77 VAL A N 1
ATOM 583 C CA . VAL A 1 77 ? -6.420 -4.057 -8.353 1.00 96.19 77 VAL A CA 1
ATOM 584 C C . VAL A 1 77 ? -7.476 -4.219 -9.447 1.00 96.19 77 VAL A C 1
ATOM 586 O O . VAL A 1 77 ? -8.261 -5.162 -9.385 1.00 96.19 77 VAL A O 1
ATOM 589 N N . ARG A 1 78 ? -7.482 -3.354 -10.468 1.00 96.62 78 ARG A N 1
ATOM 590 C CA . ARG A 1 78 ? -8.408 -3.474 -11.607 1.00 96.62 78 ARG A CA 1
ATOM 591 C C . ARG A 1 78 ? -8.183 -4.769 -12.389 1.00 96.62 78 ARG A C 1
ATOM 593 O O . ARG A 1 78 ? -9.157 -5.420 -12.755 1.00 96.62 78 ARG A O 1
ATOM 600 N N . ILE A 1 79 ? -6.927 -5.176 -12.586 1.00 97.88 79 ILE A N 1
ATOM 601 C CA . ILE A 1 79 ? -6.587 -6.461 -13.221 1.00 97.88 79 ILE A CA 1
ATOM 602 C C . ILE A 1 79 ? -7.075 -7.635 -12.365 1.00 97.88 79 ILE A C 1
ATOM 604 O O . ILE A 1 79 ? -7.776 -8.512 -12.862 1.00 97.88 79 ILE A O 1
ATOM 608 N N . LEU A 1 80 ? -6.773 -7.631 -11.063 1.00 95.31 80 LEU A N 1
ATOM 609 C CA . LEU A 1 80 ? -7.180 -8.695 -10.135 1.00 95.31 80 LEU A CA 1
ATOM 610 C C . LEU A 1 80 ? -8.707 -8.829 -10.017 1.00 95.31 80 LEU A C 1
ATOM 612 O O . LEU A 1 80 ? -9.208 -9.923 -9.769 1.00 95.31 80 LEU A O 1
ATOM 616 N N . ARG A 1 81 ? -9.451 -7.735 -10.213 1.00 95.06 81 ARG A N 1
ATOM 617 C CA . ARG A 1 81 ? -10.923 -7.725 -10.262 1.00 95.06 81 ARG A CA 1
ATOM 618 C C . ARG A 1 81 ? -11.503 -8.105 -11.629 1.00 95.06 81 ARG A C 1
ATOM 620 O O . ARG A 1 81 ? -12.719 -8.222 -11.749 1.00 95.06 81 ARG A O 1
ATOM 627 N N . GLY A 1 82 ? -10.669 -8.290 -12.653 1.00 96.19 82 GLY A N 1
ATOM 628 C CA . GLY A 1 82 ? -11.107 -8.557 -14.026 1.00 96.19 82 GLY A CA 1
ATOM 629 C C . GLY A 1 82 ? -11.713 -7.342 -14.739 1.00 96.19 82 GLY A C 1
ATOM 630 O O . GLY A 1 82 ? -12.369 -7.493 -15.765 1.00 96.19 82 GLY A O 1
ATOM 631 N N . GLU A 1 83 ? -11.509 -6.133 -14.210 1.00 96.88 83 GLU A N 1
ATOM 632 C CA . GLU A 1 83 ? -11.954 -4.867 -14.813 1.00 96.88 83 GLU A CA 1
ATOM 633 C C . GLU A 1 83 ? -11.001 -4.382 -15.923 1.00 96.88 83 GLU A C 1
ATOM 635 O O . GLU A 1 83 ? -11.341 -3.490 -16.703 1.00 96.88 83 GLU A O 1
ATOM 640 N N . ALA A 1 84 ? -9.792 -4.943 -15.974 1.00 95.69 84 ALA A N 1
ATOM 641 C CA . ALA A 1 84 ? -8.783 -4.728 -17.003 1.00 95.69 84 ALA A CA 1
ATOM 642 C C . ALA A 1 84 ? -8.062 -6.052 -17.296 1.00 95.69 84 ALA A C 1
ATOM 644 O O . ALA A 1 84 ? -7.974 -6.914 -16.423 1.00 95.69 84 ALA A O 1
ATOM 645 N N . GLN A 1 85 ? -7.534 -6.204 -18.511 1.00 96.62 85 GLN A N 1
ATOM 646 C CA . GLN A 1 85 ? -6.732 -7.360 -18.905 1.00 96.62 85 GLN A CA 1
ATOM 647 C C . GLN A 1 85 ? -5.354 -6.888 -19.362 1.00 96.62 85 GLN A C 1
ATOM 649 O O . GLN A 1 85 ? -5.254 -6.073 -20.277 1.00 96.62 85 GLN A O 1
ATOM 654 N N . ASP A 1 86 ? -4.314 -7.420 -18.728 1.00 96.62 86 ASP A N 1
ATOM 655 C CA . ASP A 1 86 ? -2.918 -7.194 -19.086 1.00 96.62 86 ASP A CA 1
ATOM 656 C C . ASP A 1 86 ? -2.089 -8.407 -18.647 1.00 96.62 86 ASP A C 1
ATOM 658 O O . ASP A 1 86 ? -1.727 -8.547 -17.480 1.00 96.62 86 ASP A O 1
ATOM 662 N N . ASP A 1 87 ? -1.801 -9.298 -19.594 1.00 94.69 87 ASP A N 1
ATOM 663 C CA . ASP A 1 87 ? -1.072 -10.544 -19.326 1.00 94.69 87 ASP A CA 1
ATOM 664 C C . ASP A 1 87 ? 0.425 -10.305 -19.036 1.00 94.69 87 ASP A C 1
ATOM 666 O O . ASP A 1 87 ? 1.134 -11.228 -18.629 1.00 94.69 87 ASP A O 1
ATOM 670 N N . SER A 1 88 ? 0.927 -9.081 -19.251 1.00 93.94 88 SER A N 1
ATOM 671 C CA . SER A 1 88 ? 2.311 -8.704 -18.943 1.00 93.94 88 SER A CA 1
ATOM 672 C C . SER A 1 88 ? 2.500 -8.272 -17.486 1.00 93.94 88 SER A C 1
ATOM 674 O O . SER A 1 88 ? 3.632 -8.229 -16.999 1.00 93.94 88 SER A O 1
ATOM 676 N N . PHE A 1 89 ? 1.403 -7.995 -16.772 1.00 96.19 89 PHE A N 1
ATOM 677 C CA . PHE A 1 89 ? 1.429 -7.466 -15.417 1.00 96.19 89 PHE A CA 1
ATOM 678 C C . PHE A 1 89 ? 1.089 -8.551 -14.389 1.00 96.19 89 PHE A C 1
ATOM 680 O O . PHE A 1 89 ? -0.016 -9.088 -14.344 1.00 96.19 89 PHE A O 1
ATOM 687 N N . PHE A 1 90 ? 2.037 -8.843 -13.501 1.00 96.19 90 PHE A N 1
ATOM 688 C CA . PHE A 1 90 ? 1.834 -9.748 -12.373 1.00 96.19 90 PHE A CA 1
ATOM 689 C C . PHE A 1 90 ? 1.946 -8.984 -11.057 1.00 96.19 90 PHE A C 1
ATOM 691 O O . PHE A 1 90 ? 2.862 -8.183 -10.871 1.00 96.19 90 PHE A O 1
ATOM 698 N N . GLY A 1 91 ? 1.065 -9.281 -10.104 1.00 96.50 91 GLY A N 1
ATOM 699 C CA . GLY A 1 91 ? 1.176 -8.715 -8.770 1.00 96.50 91 GLY A CA 1
ATOM 700 C C . GLY A 1 91 ? 0.396 -9.483 -7.717 1.00 96.50 91 GLY A C 1
ATOM 701 O O . GLY A 1 91 ? -0.586 -10.165 -8.002 1.00 96.50 91 GLY A O 1
ATOM 702 N N . VAL A 1 92 ? 0.859 -9.348 -6.477 1.00 97.19 92 VAL A N 1
ATOM 703 C CA . VAL A 1 92 ? 0.239 -9.925 -5.285 1.00 97.19 92 VAL A CA 1
ATOM 704 C C . VAL A 1 92 ? 0.141 -8.831 -4.235 1.00 97.19 92 VAL A C 1
ATOM 706 O O . VAL A 1 92 ? 1.079 -8.062 -4.036 1.00 97.19 92 VAL A O 1
ATOM 709 N N . ILE A 1 93 ? -1.006 -8.756 -3.571 1.00 97.19 93 ILE A N 1
ATOM 710 C CA . ILE A 1 93 ? -1.289 -7.762 -2.543 1.00 97.19 93 ILE A CA 1
ATOM 711 C C . ILE A 1 93 ? -1.535 -8.494 -1.226 1.00 97.19 93 ILE A C 1
ATOM 713 O O . ILE A 1 93 ? -2.435 -9.322 -1.146 1.00 97.19 93 ILE A O 1
ATOM 717 N N . TYR A 1 94 ? -0.775 -8.130 -0.194 1.00 97.94 94 TYR A N 1
ATOM 718 C CA . TYR A 1 94 ? -1.010 -8.561 1.182 1.00 97.94 94 TYR A CA 1
ATOM 719 C C . TYR A 1 94 ? -1.512 -7.369 1.991 1.00 97.94 94 TYR A C 1
ATOM 721 O O . TYR A 1 94 ? -0.759 -6.434 2.259 1.00 97.94 94 TYR A O 1
ATOM 729 N N . THR A 1 95 ? -2.793 -7.383 2.340 1.00 97.75 95 THR A N 1
ATOM 730 C CA . THR A 1 95 ? -3.470 -6.368 3.157 1.00 97.75 95 THR A CA 1
ATOM 731 C C . THR A 1 95 ? -4.690 -7.016 3.814 1.00 97.75 95 THR A C 1
ATOM 733 O O . THR A 1 95 ? -5.064 -8.127 3.437 1.00 97.75 95 THR A O 1
ATOM 736 N N . ILE A 1 96 ? -5.278 -6.364 4.813 1.00 96.94 96 ILE A N 1
ATOM 737 C CA . ILE A 1 96 ? -6.566 -6.805 5.368 1.00 96.94 96 ILE A CA 1
ATOM 738 C C . ILE A 1 96 ? -7.712 -6.467 4.406 1.00 96.94 96 ILE A C 1
ATOM 740 O O . ILE A 1 96 ? -7.608 -5.529 3.612 1.00 96.94 96 ILE A O 1
ATOM 744 N N . ASP A 1 97 ? -8.804 -7.222 4.478 1.00 92.88 97 ASP A N 1
ATOM 745 C CA . ASP A 1 97 ? -9.980 -6.981 3.647 1.00 92.88 97 ASP A CA 1
ATOM 746 C C . ASP A 1 97 ? -10.829 -5.826 4.198 1.00 92.88 97 ASP A C 1
ATOM 748 O O . ASP A 1 97 ? -10.771 -5.466 5.378 1.00 92.88 97 ASP A O 1
ATOM 752 N N . GLU A 1 98 ? -11.662 -5.245 3.335 1.00 87.44 98 GLU A N 1
ATOM 753 C CA . GLU A 1 98 ? -12.663 -4.274 3.767 1.00 87.44 98 GLU A CA 1
ATOM 754 C C . GLU A 1 98 ? -13.665 -4.943 4.725 1.00 87.44 98 GLU A C 1
ATOM 756 O O . GLU A 1 98 ? -14.271 -5.962 4.398 1.00 87.44 98 GLU A O 1
ATOM 761 N N . GLY A 1 99 ? -13.833 -4.365 5.917 1.00 89.06 99 GLY A N 1
ATOM 762 C CA . GLY A 1 99 ? -14.709 -4.896 6.966 1.00 89.06 99 GLY A CA 1
ATOM 763 C C . GLY A 1 99 ? -14.035 -5.842 7.967 1.00 89.06 99 GLY A C 1
ATOM 764 O O . GLY A 1 99 ? -14.672 -6.199 8.958 1.00 89.06 99 GLY A O 1
ATOM 765 N N . ASP A 1 100 ? -12.765 -6.210 7.768 1.00 93.06 100 ASP A N 1
ATOM 766 C CA . ASP A 1 100 ? -11.993 -6.913 8.797 1.00 93.06 100 ASP A CA 1
ATOM 767 C C . ASP A 1 100 ? -11.808 -6.033 10.046 1.00 93.06 100 ASP A C 1
ATOM 769 O O . ASP A 1 100 ? -11.579 -4.826 9.946 1.00 93.06 100 ASP A O 1
ATOM 773 N N . ASP A 1 101 ? -11.816 -6.645 11.236 1.00 94.44 101 ASP A N 1
ATOM 774 C CA . ASP A 1 101 ? -11.350 -5.966 12.449 1.00 94.44 101 ASP A CA 1
ATOM 775 C C . ASP A 1 101 ? -9.809 -5.929 12.443 1.00 94.44 101 ASP A C 1
ATOM 777 O O . ASP A 1 101 ? -9.178 -6.987 12.579 1.00 94.44 101 ASP A O 1
ATOM 781 N N . PRO A 1 102 ? -9.166 -4.748 12.329 1.00 94.88 102 PRO A N 1
ATOM 782 C CA . PRO A 1 102 ? -7.708 -4.644 12.332 1.00 94.88 102 PRO A CA 1
ATOM 783 C C . PRO A 1 102 ? -7.090 -5.064 13.672 1.00 94.88 102 PRO A C 1
ATOM 785 O O . PRO A 1 102 ? -5.908 -5.405 13.738 1.00 94.88 102 PRO A O 1
ATOM 788 N N . PHE A 1 103 ? -7.862 -5.051 14.758 1.00 95.75 103 PHE A N 1
ATOM 789 C CA . PHE A 1 103 ? -7.396 -5.432 16.086 1.00 95.75 103 PHE A CA 1
ATOM 790 C C . PHE A 1 103 ? -7.635 -6.905 16.420 1.00 95.75 103 PHE A C 1
ATOM 792 O O . PHE A 1 103 ? -7.205 -7.343 17.492 1.00 95.75 103 PHE A O 1
ATOM 799 N N . SER A 1 104 ? -8.280 -7.657 15.526 1.00 95.62 104 SER A N 1
ATOM 800 C CA . SER A 1 104 ? -8.414 -9.104 15.648 1.00 95.62 104 SER A CA 1
ATOM 801 C C . SER A 1 104 ? -7.134 -9.797 15.161 1.00 95.62 104 SER A C 1
ATOM 803 O O . SER A 1 104 ? -6.733 -9.591 14.010 1.00 95.62 104 SER A O 1
ATOM 805 N N . PRO A 1 105 ? -6.503 -10.663 15.979 1.00 96.62 105 PRO A N 1
ATOM 806 C CA . PRO A 1 105 ? -5.347 -11.454 15.558 1.00 96.62 105 PRO A CA 1
ATOM 807 C C . PRO A 1 105 ? -5.598 -12.351 14.340 1.00 96.62 105 PRO A C 1
ATOM 809 O O . PRO A 1 105 ? -4.648 -12.735 13.659 1.00 96.62 105 PRO A O 1
ATOM 812 N N . GLU A 1 106 ? -6.862 -12.674 14.051 1.00 96.69 106 GLU A N 1
ATOM 813 C CA . GLU A 1 106 ? -7.267 -13.486 12.899 1.00 96.69 106 GLU A CA 1
ATOM 814 C C . GLU A 1 106 ? -7.083 -12.749 11.563 1.00 96.69 106 GLU A C 1
ATOM 816 O O . GLU A 1 106 ? -6.843 -13.386 10.538 1.00 96.69 106 GLU A O 1
ATOM 821 N N . SER A 1 107 ? -7.125 -11.412 11.569 1.00 97.31 107 SER A N 1
ATOM 822 C CA . SER A 1 107 ? -6.951 -10.581 10.370 1.00 97.31 107 SER A CA 1
ATOM 823 C C . SER A 1 107 ? -5.473 -10.412 9.987 1.00 97.31 107 SER A C 1
ATOM 825 O O . SER A 1 107 ? -5.130 -10.241 8.817 1.00 97.31 107 SER A O 1
ATOM 827 N N . TRP A 1 108 ? -4.561 -10.468 10.962 1.00 98.06 108 TRP A N 1
ATOM 828 C CA . TRP A 1 108 ? -3.145 -10.115 10.779 1.00 98.06 108 TRP A CA 1
ATOM 829 C C . TRP A 1 108 ? -2.369 -10.967 9.764 1.00 98.06 108 TRP A C 1
ATOM 831 O O . TRP A 1 108 ? -1.544 -10.385 9.045 1.00 98.06 108 TRP A O 1
ATOM 841 N N . PRO A 1 109 ? -2.591 -12.295 9.650 1.00 98.00 109 PRO A N 1
ATOM 842 C CA . PRO A 1 109 ? -1.904 -13.117 8.657 1.00 98.00 109 PRO A CA 1
ATOM 843 C C . PRO A 1 109 ? -2.158 -12.682 7.207 1.00 98.00 109 PRO A C 1
ATOM 845 O O . PRO A 1 109 ? -1.274 -12.863 6.374 1.00 98.00 109 PRO A O 1
ATOM 848 N N . LYS A 1 110 ? -3.313 -12.065 6.901 1.00 97.75 110 LYS A N 1
ATOM 849 C CA . LYS A 1 110 ? -3.650 -11.598 5.541 1.00 97.75 110 LYS A CA 1
ATOM 850 C C . LYS A 1 110 ? -2.657 -10.551 5.028 1.00 97.75 110 LYS A C 1
ATOM 852 O O . LYS A 1 110 ? -2.204 -10.612 3.888 1.00 97.75 110 LYS A O 1
ATOM 857 N N . ALA A 1 111 ? -2.273 -9.619 5.901 1.00 97.62 111 ALA A N 1
ATOM 858 C CA . ALA A 1 111 ? -1.289 -8.584 5.597 1.00 97.62 111 ALA A CA 1
ATOM 859 C C . ALA A 1 111 ? 0.166 -9.028 5.835 1.00 97.62 111 ALA A C 1
ATOM 861 O O . ALA A 1 111 ? 1.090 -8.423 5.294 1.00 97.62 111 ALA A O 1
ATOM 862 N N . ASN A 1 112 ? 0.382 -10.072 6.641 1.00 97.50 112 ASN A N 1
ATOM 863 C CA . ASN A 1 112 ? 1.703 -10.513 7.089 1.00 97.50 112 ASN A CA 1
ATOM 864 C C . ASN A 1 112 ? 1.907 -12.012 6.791 1.00 97.50 112 ASN A C 1
ATOM 866 O O . ASN A 1 112 ? 1.835 -12.829 7.711 1.00 97.50 112 ASN A O 1
ATOM 870 N N . PRO A 1 113 ? 2.225 -12.401 5.543 1.00 95.56 113 PRO A N 1
ATOM 871 C CA . PRO A 1 113 ? 2.390 -13.811 5.167 1.00 95.56 113 PRO A CA 1
ATOM 872 C C . PRO A 1 113 ? 3.520 -14.534 5.925 1.00 95.56 113 PRO A C 1
ATOM 874 O O . PRO A 1 113 ? 3.542 -15.759 5.987 1.00 95.56 113 PRO A O 1
ATOM 877 N N . SER A 1 114 ? 4.456 -13.792 6.528 1.00 95.38 114 SER A N 1
ATOM 878 C CA . SER A 1 114 ? 5.552 -14.317 7.356 1.00 95.38 114 SER A CA 1
ATOM 879 C C . SER A 1 114 ? 5.311 -14.189 8.871 1.00 95.38 114 SER A C 1
ATOM 881 O O . SER A 1 114 ? 6.272 -14.250 9.651 1.00 95.38 114 SER A O 1
ATOM 883 N N . LEU A 1 115 ? 4.072 -13.927 9.306 1.00 97.12 115 LEU A N 1
ATOM 884 C CA . LEU A 1 115 ? 3.719 -13.814 10.723 1.00 97.12 115 LEU A CA 1
ATOM 885 C C . LEU A 1 115 ? 3.977 -15.142 11.450 1.00 97.12 115 LEU A C 1
ATOM 887 O O . LEU A 1 115 ? 3.645 -16.215 10.960 1.00 97.12 115 LEU A O 1
ATOM 891 N N . GLY A 1 116 ? 4.620 -15.066 12.613 1.00 95.31 116 GLY A N 1
ATOM 892 C CA . GLY A 1 116 ? 5.108 -16.221 13.367 1.00 95.31 116 GLY A CA 1
ATOM 893 C C . GLY A 1 116 ? 6.531 -16.662 13.003 1.00 95.31 116 GLY A C 1
ATOM 894 O O . GLY A 1 116 ? 7.124 -17.416 13.767 1.00 95.31 116 GLY A O 1
ATOM 895 N N . SER A 1 117 ? 7.109 -16.162 11.902 1.00 95.56 117 SER A N 1
ATOM 896 C CA . SER A 1 117 ? 8.504 -16.435 11.521 1.00 95.56 117 SER A CA 1
ATOM 897 C C . SER A 1 117 ? 9.377 -15.181 11.557 1.00 95.56 117 SER A C 1
ATOM 899 O O . SER A 1 117 ? 10.368 -15.153 12.277 1.00 95.56 117 SER A O 1
ATOM 901 N N . ALA A 1 118 ? 9.036 -14.155 10.771 1.00 93.00 118 ALA A N 1
ATOM 902 C CA . ALA A 1 118 ? 9.822 -12.918 10.687 1.00 93.00 118 ALA A CA 1
ATOM 903 C C . ALA A 1 118 ? 9.231 -11.800 11.557 1.00 93.00 118 ALA A C 1
ATOM 905 O O . ALA A 1 118 ? 9.959 -11.091 12.247 1.00 93.00 118 ALA A O 1
ATOM 906 N N . LYS A 1 119 ? 7.898 -11.675 11.557 1.00 94.81 119 LYS A N 1
ATOM 907 C CA . LYS A 1 119 ? 7.147 -10.792 12.459 1.00 94.81 119 LYS A CA 1
ATOM 908 C C . LYS A 1 119 ? 6.476 -11.652 13.528 1.00 94.81 119 LYS A C 1
ATOM 910 O O . LYS A 1 119 ? 5.998 -12.739 13.213 1.00 94.81 119 LYS A O 1
ATOM 915 N N . THR A 1 120 ? 6.445 -11.206 14.781 1.00 97.50 120 THR A N 1
ATOM 916 C CA . THR A 1 120 ? 5.902 -11.999 15.897 1.00 97.50 120 THR A CA 1
ATOM 917 C C . THR A 1 120 ? 4.503 -11.536 16.297 1.00 97.50 120 THR A C 1
ATOM 919 O O . THR A 1 120 ? 4.173 -10.354 16.187 1.00 97.50 120 THR A O 1
ATOM 922 N N . TYR A 1 121 ? 3.688 -12.460 16.815 1.00 97.69 121 TYR A N 1
ATOM 923 C CA . TYR A 1 121 ? 2.371 -12.130 17.372 1.00 97.69 121 TYR A CA 1
ATOM 924 C C . TYR A 1 121 ? 2.477 -11.167 18.557 1.00 97.69 121 TYR A C 1
ATOM 926 O O . TYR A 1 121 ? 1.742 -10.191 18.608 1.00 97.69 121 TYR A O 1
ATOM 934 N N . THR A 1 122 ? 3.462 -11.359 19.438 1.00 98.00 122 THR A N 1
ATOM 935 C CA . THR A 1 122 ? 3.704 -10.466 20.582 1.00 98.00 122 THR A CA 1
ATOM 936 C C . THR A 1 122 ? 3.957 -9.018 20.156 1.00 98.00 122 THR A C 1
ATOM 938 O O . THR A 1 122 ? 3.495 -8.084 20.808 1.00 98.00 122 THR A O 1
ATOM 941 N N . TYR A 1 123 ? 4.674 -8.805 19.046 1.00 97.62 123 TYR A N 1
ATOM 942 C CA . TYR A 1 123 ? 4.859 -7.464 18.496 1.00 97.62 123 TYR A CA 1
ATOM 943 C C . TYR A 1 123 ? 3.537 -6.878 17.983 1.00 97.62 123 TYR A C 1
ATOM 945 O O . TYR A 1 123 ? 3.212 -5.737 18.313 1.00 97.62 123 TYR A O 1
ATOM 953 N N . MET A 1 124 ? 2.764 -7.663 17.223 1.00 98.06 124 MET A N 1
ATOM 954 C CA . MET A 1 124 ? 1.469 -7.231 16.689 1.00 98.06 124 MET A CA 1
ATOM 955 C C . MET A 1 124 ? 0.478 -6.880 17.803 1.00 98.06 124 MET A C 1
ATOM 957 O O . MET A 1 124 ? -0.158 -5.833 17.736 1.00 98.06 124 MET A O 1
ATOM 961 N N . GLU A 1 125 ? 0.404 -7.686 18.864 1.00 98.06 125 GLU A N 1
ATOM 962 C CA . GLU A 1 125 ? -0.421 -7.418 20.049 1.00 98.06 125 GLU A CA 1
ATOM 963 C C . GLU A 1 125 ? -0.048 -6.089 20.713 1.00 98.06 125 GLU A C 1
ATOM 965 O O . GLU A 1 125 ? -0.927 -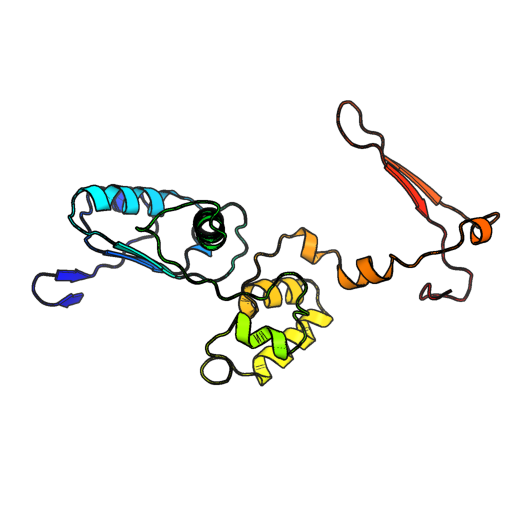5.290 21.046 1.00 98.06 125 GLU A O 1
ATOM 970 N N . ALA A 1 126 ? 1.251 -5.813 20.858 1.00 97.38 126 ALA A N 1
ATOM 971 C CA . ALA A 1 126 ? 1.731 -4.563 21.435 1.00 97.38 126 ALA A CA 1
ATOM 972 C C . ALA A 1 126 ? 1.392 -3.342 20.559 1.00 97.38 126 ALA A C 1
ATOM 974 O O . ALA A 1 126 ? 0.943 -2.318 21.086 1.00 97.38 126 ALA A O 1
ATOM 975 N N . GLN A 1 127 ? 1.566 -3.435 19.232 1.00 97.50 127 GLN A N 1
ATOM 976 C CA . GLN A 1 127 ? 1.192 -2.345 18.321 1.00 97.50 127 GLN A CA 1
ATOM 977 C C . GLN A 1 127 ? -0.323 -2.131 18.291 1.00 97.50 127 GLN A C 1
ATOM 979 O O . GLN A 1 127 ? -0.776 -0.993 18.410 1.00 97.50 127 GLN A O 1
ATOM 984 N N . ALA A 1 128 ? -1.105 -3.211 18.231 1.00 96.69 128 ALA A N 1
ATOM 985 C CA . ALA A 1 128 ? -2.561 -3.169 18.273 1.00 96.69 128 ALA A CA 1
ATOM 986 C C . ALA A 1 128 ? -3.069 -2.513 19.567 1.00 96.69 128 ALA A C 1
ATOM 988 O O . ALA A 1 128 ? -3.921 -1.627 19.517 1.00 96.69 128 ALA A O 1
ATOM 989 N N . ALA A 1 129 ? -2.518 -2.882 20.730 1.00 95.94 129 ALA A N 1
ATOM 990 C CA . ALA A 1 129 ? -2.884 -2.282 22.013 1.00 95.94 129 ALA A CA 1
ATOM 991 C C . ALA A 1 129 ? -2.602 -0.772 22.047 1.00 95.94 129 ALA A C 1
ATOM 993 O O . ALA A 1 129 ? -3.453 0.011 22.472 1.00 95.94 129 ALA A O 1
ATOM 994 N N . LYS A 1 130 ? -1.442 -0.342 21.536 1.00 94.81 130 LYS A N 1
ATOM 995 C CA . LYS A 1 130 ? -1.098 1.082 21.423 1.00 94.81 130 LYS A CA 1
ATOM 996 C C . LYS A 1 130 ? -2.037 1.823 20.462 1.00 94.81 130 LYS A C 1
ATOM 998 O O . LYS A 1 130 ? -2.502 2.919 20.773 1.00 94.81 130 LYS A O 1
ATOM 1003 N N . ALA A 1 131 ? -2.345 1.214 19.320 1.00 94.12 131 ALA A N 1
ATOM 1004 C CA . ALA A 1 131 ? -3.230 1.747 18.287 1.00 94.12 131 ALA A CA 1
ATOM 1005 C C . ALA A 1 131 ? -4.703 1.866 18.720 1.00 94.12 131 ALA A C 1
ATOM 1007 O O . ALA A 1 131 ? -5.427 2.716 18.198 1.00 94.12 131 ALA A O 1
ATOM 1008 N N . LYS A 1 132 ? -5.156 1.068 19.698 1.00 91.62 132 LYS A N 1
ATOM 1009 C CA . LYS A 1 132 ? -6.490 1.232 20.304 1.00 91.62 132 LYS A CA 1
ATOM 1010 C C . LYS A 1 132 ? -6.621 2.543 21.078 1.00 91.62 132 LYS A C 1
ATOM 1012 O O . LYS A 1 132 ? -7.698 3.125 21.084 1.00 91.62 132 LYS A O 1
ATOM 1017 N N . ILE A 1 133 ? -5.536 2.999 21.704 1.00 90.38 133 ILE A N 1
ATOM 1018 C CA . ILE A 1 133 ? -5.538 4.149 22.621 1.00 90.38 133 ILE A CA 1
ATOM 1019 C C . ILE A 1 133 ? -5.134 5.442 21.901 1.00 90.38 133 ILE A C 1
ATOM 1021 O O . ILE A 1 133 ? -5.663 6.509 22.196 1.00 90.38 133 ILE A O 1
ATOM 1025 N N . MET A 1 134 ? -4.181 5.369 20.967 1.00 86.75 134 MET A N 1
ATOM 1026 C CA . MET A 1 134 ? -3.572 6.548 20.346 1.00 86.75 134 MET A CA 1
ATOM 1027 C C . MET A 1 134 ? -3.916 6.641 18.850 1.00 86.75 134 MET A C 1
ATOM 1029 O O . MET A 1 134 ? -3.456 5.790 18.084 1.00 86.75 134 MET A O 1
ATOM 1033 N N . PRO A 1 135 ? -4.611 7.699 18.387 1.00 79.69 135 PRO A N 1
ATOM 1034 C CA . PRO A 1 135 ? -4.970 7.845 16.972 1.00 79.69 135 PRO A CA 1
ATOM 1035 C C . PRO A 1 135 ? -3.764 7.862 16.020 1.00 79.69 135 PRO A C 1
ATOM 1037 O O . PRO A 1 135 ? -3.763 7.193 14.988 1.00 79.69 135 PRO A O 1
ATOM 1040 N N . SER A 1 136 ? -2.671 8.530 16.403 1.00 79.06 136 SER A N 1
ATOM 1041 C CA . SER A 1 136 ? -1.430 8.536 15.614 1.00 79.06 136 SER A CA 1
ATOM 1042 C C . SER A 1 136 ? -0.756 7.159 15.543 1.00 79.06 136 SER A C 1
ATOM 1044 O O . SER A 1 136 ? -0.132 6.821 14.536 1.00 79.06 136 SER A O 1
ATOM 1046 N N . ALA A 1 137 ? -0.892 6.328 16.583 1.00 89.50 137 ALA A N 1
ATOM 1047 C CA . ALA A 1 137 ? -0.425 4.944 16.545 1.00 89.50 137 ALA A CA 1
ATOM 1048 C C . ALA A 1 137 ? -1.353 4.055 15.710 1.00 89.50 137 ALA A C 1
ATOM 1050 O O . ALA A 1 137 ? -0.873 3.110 15.095 1.00 89.50 137 ALA A O 1
ATOM 1051 N N . ARG A 1 138 ? -2.651 4.376 15.642 1.00 90.94 138 ARG A N 1
ATOM 1052 C CA . ARG A 1 138 ? -3.616 3.666 14.798 1.00 90.94 138 ARG A CA 1
ATOM 1053 C C . ARG A 1 138 ? -3.281 3.789 13.322 1.00 90.94 138 ARG A C 1
ATOM 1055 O O . ARG A 1 138 ? -3.178 2.766 12.656 1.00 90.94 138 ARG A O 1
ATOM 1062 N N . ALA A 1 139 ? -3.050 5.009 12.838 1.00 89.69 139 ALA A N 1
ATOM 1063 C CA . ALA A 1 139 ? -2.633 5.221 11.454 1.00 89.69 139 ALA A CA 1
ATOM 1064 C C . ALA A 1 139 ? -1.342 4.447 11.140 1.00 89.69 139 ALA A C 1
ATOM 1066 O O . ALA A 1 139 ? -1.266 3.746 10.138 1.00 89.69 139 ALA A O 1
ATOM 1067 N N . ASN A 1 140 ? -0.356 4.488 12.043 1.00 92.75 140 ASN A N 1
ATOM 1068 C CA . ASN A 1 140 ? 0.881 3.727 11.872 1.00 92.75 140 ASN A CA 1
ATOM 1069 C C . ASN A 1 140 ? 0.660 2.211 11.856 1.00 92.75 140 ASN A C 1
ATOM 1071 O O . ASN A 1 140 ? 1.225 1.549 10.997 1.00 92.75 140 ASN A O 1
ATOM 1075 N N . PHE A 1 141 ? -0.155 1.662 12.755 1.00 95.81 141 PHE A N 1
ATOM 1076 C CA . PHE A 1 141 ? -0.443 0.227 12.796 1.00 95.81 141 PHE A CA 1
ATOM 1077 C C . PHE A 1 141 ? -1.159 -0.237 11.521 1.00 95.81 141 PHE A C 1
ATOM 1079 O O . PHE A 1 141 ? -0.742 -1.195 10.877 1.00 95.81 141 PHE A O 1
ATOM 1086 N N . LEU A 1 142 ? -2.187 0.493 11.088 1.00 95.50 142 LEU A N 1
ATOM 1087 C CA . LEU A 1 142 ? -2.889 0.195 9.841 1.00 95.50 142 LEU A CA 1
ATOM 1088 C C . LEU A 1 142 ? -1.935 0.232 8.634 1.00 95.50 142 LEU A C 1
ATOM 1090 O O . LEU A 1 142 ? -1.888 -0.719 7.855 1.00 95.50 142 LEU A O 1
ATOM 1094 N N . THR A 1 143 ? -1.123 1.283 8.507 1.00 94.44 143 THR A N 1
ATOM 1095 C CA . THR A 1 143 ? -0.219 1.450 7.362 1.00 94.44 143 THR A CA 1
ATOM 1096 C C . THR A 1 143 ? 0.972 0.497 7.401 1.00 94.44 143 THR A C 1
ATOM 1098 O O . THR A 1 143 ? 1.235 -0.204 6.429 1.00 94.44 143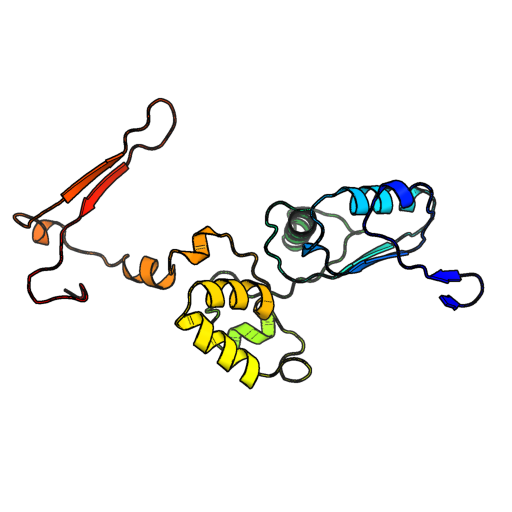 THR A O 1
ATOM 1101 N N . LYS A 1 144 ? 1.709 0.445 8.512 1.00 94.94 144 LYS A N 1
ATOM 1102 C CA . LYS A 1 144 ? 2.985 -0.281 8.607 1.00 94.94 144 LYS A CA 1
ATOM 1103 C C . LYS A 1 144 ? 2.833 -1.747 8.984 1.00 94.94 144 LYS A C 1
ATOM 1105 O O . L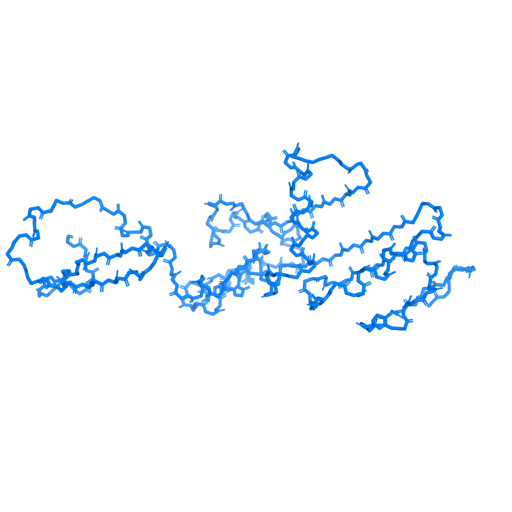YS A 1 144 ? 3.687 -2.550 8.609 1.00 94.94 144 LYS A O 1
ATOM 1110 N N . ASP A 1 145 ? 1.762 -2.112 9.682 1.00 96.81 145 ASP A N 1
ATOM 1111 C CA . ASP A 1 145 ? 1.555 -3.489 10.127 1.00 96.81 145 ASP A CA 1
ATOM 1112 C C . ASP A 1 145 ? 0.465 -4.232 9.371 1.00 96.81 145 ASP A C 1
ATOM 1114 O O . ASP A 1 145 ? 0.555 -5.455 9.272 1.00 96.81 145 ASP A O 1
ATOM 1118 N N . LEU A 1 146 ? -0.513 -3.525 8.799 1.00 97.50 146 LEU A N 1
ATOM 1119 C CA . LEU A 1 146 ? -1.625 -4.135 8.063 1.00 97.50 146 LEU A CA 1
ATOM 1120 C C . LEU A 1 146 ? -1.673 -3.752 6.576 1.00 97.50 146 LEU A C 1
ATOM 1122 O O . LEU A 1 146 ? -2.580 -4.186 5.868 1.00 97.50 146 LEU A O 1
ATOM 1126 N N . ASN A 1 147 ? -0.675 -3.007 6.078 1.00 96.75 147 ASN A N 1
ATOM 1127 C CA . ASN A 1 147 ? -0.567 -2.577 4.679 1.00 96.75 147 ASN A CA 1
ATOM 1128 C C . ASN A 1 147 ? -1.827 -1.857 4.163 1.00 96.75 147 ASN A C 1
ATOM 1130 O O . ASN A 1 147 ? -2.267 -2.072 3.030 1.00 96.75 147 ASN A O 1
ATOM 1134 N N . VAL A 1 148 ? -2.419 -0.998 4.990 1.00 95.19 148 VAL A N 1
ATOM 1135 C CA . VAL A 1 148 ? -3.580 -0.178 4.626 1.00 95.19 148 VAL A CA 1
ATOM 1136 C C . VAL A 1 148 ? -3.120 1.237 4.288 1.00 95.19 148 VAL A C 1
ATOM 1138 O O . VAL A 1 148 ? -2.406 1.868 5.058 1.00 95.19 148 VAL A O 1
ATOM 1141 N N . PHE A 1 149 ? -3.540 1.774 3.146 1.00 91.75 149 PHE A N 1
ATOM 1142 C CA . PHE A 1 149 ? -3.284 3.176 2.811 1.00 91.75 149 PHE A CA 1
ATOM 1143 C C . PHE A 1 149 ? -4.305 4.060 3.529 1.00 91.75 149 PHE A C 1
ATOM 1145 O O . PHE A 1 149 ? -5.469 4.130 3.138 1.00 91.75 149 PHE A O 1
ATOM 1152 N N . VAL A 1 150 ? -3.873 4.689 4.620 1.00 85.62 150 VAL A N 1
ATOM 1153 C CA . VAL A 1 150 ? -4.724 5.486 5.510 1.00 85.62 150 VAL A CA 1
ATOM 1154 C C . VAL A 1 150 ? -4.570 6.972 5.196 1.00 85.62 150 VAL A C 1
ATOM 1156 O O . VAL A 1 150 ? -3.464 7.502 5.254 1.00 85.62 150 VAL A O 1
ATOM 1159 N N . GLY A 1 151 ? -5.688 7.640 4.898 1.00 70.56 151 GLY A N 1
ATOM 1160 C CA . GLY A 1 151 ? -5.784 9.100 4.789 1.00 70.56 151 GLY A CA 1
ATOM 1161 C C . GLY A 1 151 ? -5.691 9.816 6.131 1.00 70.56 151 GLY A C 1
ATOM 1162 O O . GLY A 1 151 ? -6.108 9.275 7.154 1.00 70.56 151 GLY A O 1
ATOM 1163 N N . ASP A 1 152 ? -5.234 11.071 6.123 1.00 56.97 152 ASP A N 1
ATOM 1164 C CA . ASP A 1 152 ? -5.167 11.917 7.326 1.00 56.97 152 ASP A CA 1
ATOM 1165 C C . ASP A 1 152 ? -6.521 12.043 8.049 1.00 56.97 152 ASP A C 1
ATOM 1167 O O . ASP A 1 152 ? -6.563 12.211 9.267 1.00 56.97 152 ASP A O 1
ATOM 1171 N N . SER A 1 153 ? -7.642 11.884 7.342 1.00 49.78 153 SER A N 1
ATOM 1172 C CA . SER A 1 153 ? -8.995 11.921 7.913 1.00 49.78 153 SER A CA 1
ATOM 1173 C C . SER A 1 153 ? -9.298 10.778 8.894 1.00 49.78 153 SER A C 1
ATOM 1175 O O . SER A 1 153 ? -10.035 10.984 9.859 1.00 49.78 153 SER A O 1
ATOM 1177 N N . LEU A 1 154 ? -8.686 9.601 8.721 1.00 48.91 154 LEU A N 1
ATOM 1178 C CA . LEU A 1 154 ? -8.801 8.471 9.657 1.00 48.91 154 LEU A CA 1
ATOM 1179 C C . LEU A 1 154 ? -8.004 8.697 10.954 1.00 48.91 154 LEU A C 1
ATOM 1181 O O . LEU A 1 154 ? -8.195 7.966 11.925 1.00 48.91 154 LEU A O 1
ATOM 1185 N N . SER A 1 155 ? -7.123 9.705 10.997 1.00 49.59 155 SER A N 1
ATOM 1186 C CA . SER A 1 155 ? -6.383 10.060 12.214 1.00 49.59 155 SER A CA 1
ATOM 1187 C C . SER A 1 155 ? -7.236 10.803 13.249 1.00 49.59 155 SER A C 1
ATOM 1189 O O . SER A 1 155 ? -6.877 10.808 14.425 1.00 49.59 155 SER A O 1
ATOM 1191 N N . TRP A 1 156 ? -8.363 11.406 12.842 1.00 40.62 156 TRP A N 1
ATOM 1192 C CA . TRP A 1 156 ? -9.198 12.228 13.727 1.00 40.62 156 TRP A CA 1
ATOM 1193 C C . TRP A 1 156 ? -10.466 11.516 14.210 1.00 40.62 156 TRP A C 1
ATOM 1195 O O . TRP A 1 156 ? -10.885 11.721 15.347 1.00 40.62 156 TRP A O 1
ATOM 1205 N N . PHE A 1 157 ? -11.078 10.669 13.375 1.00 46.22 157 PHE A N 1
ATOM 1206 C CA . PHE A 1 157 ? -12.346 10.008 13.689 1.00 46.22 157 PHE A CA 1
ATOM 1207 C C . PHE A 1 157 ? -12.182 8.495 13.826 1.00 46.22 157 PHE A C 1
ATOM 1209 O O . PHE A 1 157 ? -11.824 7.794 12.881 1.00 46.22 157 PHE A O 1
ATOM 1216 N N . ASP A 1 158 ? -12.502 7.975 15.012 1.00 52.72 158 ASP A N 1
ATOM 1217 C CA . ASP A 1 158 ? -12.672 6.541 15.206 1.00 52.72 158 ASP A CA 1
ATOM 1218 C C . ASP A 1 158 ? -13.959 6.095 14.494 1.00 52.72 158 ASP A C 1
ATOM 1220 O O . ASP A 1 158 ? -15.061 6.282 15.009 1.00 52.72 158 ASP A O 1
ATOM 1224 N N . MET A 1 159 ? -13.829 5.513 13.300 1.00 53.00 159 MET A N 1
ATOM 1225 C CA . MET A 1 159 ? -14.973 4.996 12.537 1.00 53.00 159 MET A CA 1
ATOM 1226 C C . MET A 1 159 ? -15.790 3.960 13.331 1.00 53.00 159 MET A C 1
ATOM 1228 O O . MET A 1 159 ? -17.002 3.888 13.159 1.00 53.00 159 MET A O 1
ATOM 1232 N N . LEU A 1 160 ? -15.177 3.234 14.280 1.00 53.03 160 LEU A N 1
ATOM 1233 C CA . LEU A 1 160 ? -15.907 2.328 15.176 1.00 53.03 160 LEU A CA 1
ATOM 1234 C C . LEU A 1 160 ? -16.777 3.095 16.185 1.00 53.03 160 LEU A C 1
ATOM 1236 O O . LEU A 1 160 ? -17.821 2.598 16.600 1.00 53.03 160 LEU A O 1
ATOM 1240 N N . VAL A 1 161 ? -16.372 4.303 16.593 1.00 58.53 161 VAL A N 1
ATOM 1241 C CA . VAL A 1 161 ? -17.200 5.205 17.416 1.00 58.53 161 VAL A CA 1
ATOM 1242 C C . VAL A 1 161 ? -18.302 5.834 16.568 1.00 58.53 161 VAL A C 1
ATOM 1244 O O . VAL A 1 161 ? -19.440 5.922 17.022 1.00 58.53 161 VAL A O 1
ATOM 1247 N N . TRP A 1 162 ? -17.998 6.206 15.324 1.00 57.94 162 TRP A N 1
ATOM 1248 C CA . TRP A 1 162 ? -18.996 6.713 14.383 1.00 57.94 162 TRP A CA 1
ATOM 1249 C C . TRP A 1 162 ? -20.121 5.697 14.136 1.00 57.94 162 TRP A C 1
ATOM 1251 O O . TRP A 1 162 ? -21.299 6.032 14.261 1.00 57.94 162 TRP A O 1
ATOM 1261 N N . ASP A 1 163 ? -19.776 4.433 13.882 1.00 62.09 163 ASP A N 1
ATOM 1262 C CA . ASP A 1 163 ? -20.761 3.378 13.632 1.00 62.09 163 ASP A CA 1
ATOM 1263 C C . ASP A 1 163 ? -21.629 3.064 14.859 1.00 62.09 163 ASP A C 1
ATOM 1265 O O . ASP A 1 163 ? -22.819 2.768 14.713 1.00 62.09 163 ASP A O 1
ATOM 1269 N N . LYS A 1 164 ? -21.095 3.216 16.083 1.00 65.06 164 LYS A N 1
ATOM 1270 C CA . LYS A 1 164 ? -21.901 3.140 17.318 1.00 65.06 164 LYS A CA 1
ATOM 1271 C C . LYS A 1 164 ? -22.990 4.216 17.379 1.00 65.06 164 LYS A C 1
ATOM 1273 O O . LYS A 1 164 ? -24.020 3.986 18.010 1.00 65.06 164 LYS A O 1
ATOM 1278 N N . GLY A 1 165 ? -22.793 5.354 16.712 1.00 64.75 165 GLY A N 1
ATOM 1279 C CA . GLY A 1 165 ? -23.769 6.441 16.611 1.00 64.75 165 GLY A CA 1
ATOM 1280 C C . GLY A 1 165 ? -24.961 6.140 15.696 1.00 64.75 165 GLY A C 1
ATOM 1281 O O . GLY A 1 165 ? -25.955 6.858 15.733 1.00 64.75 165 GLY A O 1
ATOM 1282 N N . LYS A 1 166 ? -24.933 5.052 14.910 1.00 68.69 166 LYS A N 1
ATOM 1283 C CA . LYS A 1 166 ? -26.014 4.671 13.977 1.00 68.69 166 LYS A CA 1
ATOM 1284 C C . LYS A 1 166 ? -27.238 4.036 14.663 1.00 68.69 166 LYS A C 1
ATOM 1286 O O . LYS A 1 166 ? -28.062 3.390 14.008 1.00 68.69 166 LYS A O 1
ATOM 1291 N N . LYS A 1 167 ? -27.371 4.181 15.985 1.00 74.19 167 LYS A N 1
ATOM 1292 C CA . LYS A 1 167 ? -28.526 3.684 16.741 1.00 74.19 167 LYS A CA 1
ATOM 1293 C C . LYS A 1 167 ? -29.796 4.391 16.261 1.00 74.19 167 LYS A C 1
ATOM 1295 O O . LYS A 1 167 ? -29.829 5.606 16.085 1.00 74.19 167 LYS A O 1
ATOM 1300 N N . LYS A 1 168 ? -30.864 3.620 16.050 1.00 76.12 168 LYS A N 1
ATOM 1301 C CA . LYS A 1 168 ? -32.191 4.195 15.814 1.00 76.12 168 LYS A CA 1
ATOM 1302 C C . LYS A 1 168 ? -32.674 4.823 17.119 1.00 76.12 168 LYS A C 1
ATOM 1304 O O . LYS A 1 168 ? -32.671 4.143 18.140 1.00 76.12 168 LYS A O 1
ATOM 1309 N N . PHE A 1 169 ? -33.118 6.071 17.064 1.00 79.44 169 PHE A N 1
ATOM 1310 C CA . PHE A 1 169 ? -33.767 6.755 18.178 1.00 79.44 169 PHE A CA 1
ATOM 1311 C C . PHE A 1 169 ? -35.149 7.254 17.742 1.00 79.44 169 PHE A C 1
ATOM 1313 O O . PHE A 1 169 ? -35.409 7.425 16.549 1.00 79.44 169 PHE A O 1
ATOM 1320 N N . ASP A 1 170 ? -36.035 7.462 18.711 1.00 83.06 170 ASP A N 1
ATOM 1321 C CA . ASP A 1 170 ? -37.342 8.084 18.510 1.00 83.06 170 ASP A CA 1
ATOM 1322 C C . ASP A 1 170 ? -37.209 9.621 18.584 1.00 83.06 170 ASP A C 1
ATOM 1324 O O . ASP A 1 170 ? -36.858 10.156 19.640 1.00 83.06 170 ASP A O 1
ATOM 1328 N N . PRO A 1 171 ? -37.479 10.361 17.491 1.00 82.62 171 PRO A N 1
ATOM 1329 C CA . PRO A 1 171 ? -37.396 11.820 17.477 1.00 82.62 171 PRO A CA 1
ATOM 1330 C C . PRO A 1 171 ? -38.307 12.517 18.494 1.00 82.62 171 PRO A C 1
ATOM 1332 O O . PRO A 1 171 ? -38.015 13.645 18.893 1.00 82.62 171 PRO A O 1
ATOM 1335 N N . GLU A 1 172 ? -39.391 11.874 18.939 1.00 86.62 172 GLU A N 1
ATOM 1336 C CA . GLU A 1 172 ? -40.285 12.443 19.953 1.00 86.62 172 GLU A CA 1
ATOM 1337 C C . GLU A 1 172 ? -39.569 12.662 21.293 1.00 86.62 172 GLU A C 1
ATOM 1339 O O . GLU A 1 172 ? -39.875 13.623 21.999 1.00 86.62 172 GLU A O 1
ATOM 1344 N N . MET A 1 173 ? -38.546 11.856 21.599 1.00 82.94 173 MET A N 1
ATOM 1345 C CA . MET A 1 173 ? -37.730 11.979 22.816 1.00 82.94 173 MET A CA 1
ATOM 1346 C C . MET A 1 173 ? -36.916 13.280 22.865 1.00 82.94 173 MET A C 1
ATOM 1348 O O . MET A 1 173 ? -36.449 13.692 23.926 1.00 82.94 173 MET A O 1
ATOM 1352 N N . LEU A 1 174 ? -36.733 13.939 21.719 1.00 84.25 174 LEU A N 1
ATOM 1353 C CA . LEU A 1 174 ? -35.967 15.178 21.603 1.00 84.25 174 LEU A CA 1
ATOM 1354 C C . LEU A 1 174 ? -36.839 16.431 21.756 1.00 84.25 174 LEU A C 1
ATOM 1356 O O . LEU A 1 174 ? -36.316 17.535 21.927 1.00 84.25 174 LEU A O 1
ATOM 1360 N N . LYS A 1 175 ? -38.171 16.296 21.721 1.00 85.19 175 LYS A N 1
ATOM 1361 C CA . LYS A 1 175 ? -39.076 17.444 21.840 1.00 85.19 175 LYS A CA 1
ATOM 1362 C C . LYS A 1 175 ? -38.984 18.074 23.227 1.00 85.19 175 LYS A C 1
ATOM 1364 O O . LYS A 1 175 ? -39.075 17.402 24.247 1.00 85.19 175 LYS A O 1
ATOM 1369 N N . GLY A 1 176 ? -38.831 19.397 23.254 1.00 85.12 176 GLY A N 1
ATOM 1370 C CA . GLY A 1 176 ? -38.714 20.169 24.493 1.00 85.12 176 GLY A CA 1
ATOM 1371 C C . GLY A 1 176 ? -37.341 20.091 25.166 1.00 85.12 176 GLY A C 1
ATOM 1372 O O . GLY A 1 176 ? -37.155 20.728 26.201 1.00 85.12 176 GLY A O 1
ATOM 1373 N N . ARG A 1 177 ? -36.378 19.357 24.590 1.00 87.75 177 ARG A N 1
ATOM 1374 C CA . ARG A 1 177 ? -34.988 19.348 25.056 1.00 87.75 177 ARG A CA 1
ATOM 1375 C C . ARG A 1 177 ? -34.223 20.565 24.540 1.00 87.75 177 ARG A C 1
ATOM 1377 O O . ARG A 1 177 ? -34.556 21.132 23.499 1.00 87.75 177 ARG A O 1
ATOM 1384 N N . GLU A 1 178 ? -33.177 20.938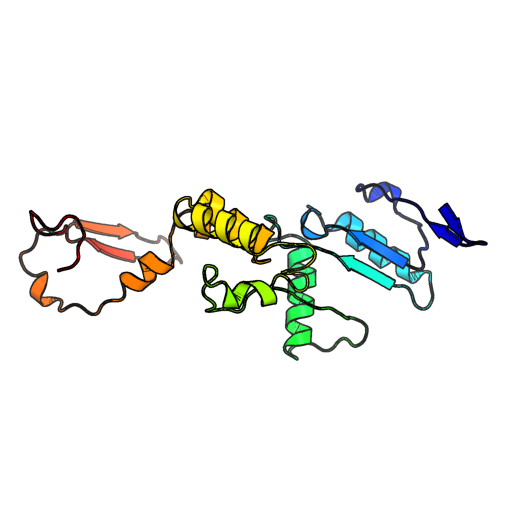 25.270 1.00 87.81 178 GLU A N 1
ATOM 1385 C CA . GLU A 1 178 ? -32.207 21.926 24.801 1.00 87.81 178 GLU A CA 1
ATOM 1386 C C . GLU A 1 178 ? -31.529 21.424 23.519 1.00 87.81 178 GLU A C 1
ATOM 1388 O O . GLU A 1 178 ? -31.161 20.252 23.416 1.00 87.81 178 GLU A O 1
ATOM 1393 N N . CYS A 1 179 ? -31.411 22.308 22.530 1.00 90.50 179 CYS A N 1
ATOM 1394 C CA . CYS A 1 179 ? -30.928 21.970 21.200 1.00 90.50 179 CYS A CA 1
ATOM 1395 C C . CYS A 1 179 ? -30.096 23.114 20.622 1.00 90.50 179 CYS A C 1
ATOM 1397 O O . CYS A 1 179 ? -30.520 24.270 20.631 1.00 90.50 179 CYS A O 1
ATOM 1399 N N . PHE A 1 180 ? -28.957 22.764 20.030 1.00 89.38 180 PHE A N 1
ATOM 1400 C CA . PHE A 1 180 ? -28.079 23.665 19.296 1.00 89.38 180 PHE A CA 1
ATOM 1401 C C . PHE A 1 180 ? -28.135 23.325 17.806 1.00 89.38 180 PHE A C 1
ATOM 1403 O O . PHE A 1 180 ? -27.892 22.187 17.416 1.00 89.38 180 PHE A O 1
ATOM 1410 N N . GLY A 1 181 ? -28.487 24.301 16.969 1.00 90.19 181 GLY A N 1
ATOM 1411 C CA . GLY A 1 181 ? -28.541 24.132 15.517 1.00 90.19 181 GLY A CA 1
ATOM 1412 C C . GLY A 1 181 ? -27.296 24.695 14.838 1.00 90.19 181 GLY A C 1
ATOM 1413 O O . GLY A 1 181 ? -26.969 25.863 15.036 1.00 90.19 181 GLY A O 1
ATOM 1414 N N . GLY A 1 182 ? -26.631 23.884 14.018 1.00 86.62 182 GLY A N 1
ATOM 1415 C CA . GLY A 1 182 ? -25.561 24.301 13.115 1.00 86.62 182 GLY A CA 1
ATOM 1416 C C . GLY A 1 182 ? -26.053 24.279 11.672 1.00 86.62 182 GLY A C 1
ATOM 1417 O O . GLY A 1 182 ? -26.572 23.263 11.215 1.00 86.62 182 GLY A O 1
ATOM 1418 N N . LEU A 1 183 ? -25.905 25.393 10.959 1.00 87.12 183 LEU A N 1
ATOM 1419 C CA . LEU A 1 183 ? -26.300 25.519 9.559 1.00 87.12 183 LEU A CA 1
ATOM 1420 C C . LEU A 1 183 ? -25.083 25.915 8.727 1.00 87.12 183 LEU A C 1
ATOM 1422 O O . LEU A 1 183 ? -24.516 26.984 8.946 1.00 87.12 183 LEU A O 1
ATOM 1426 N N . ASP A 1 184 ? -24.720 25.064 7.774 1.00 83.12 184 ASP A N 1
ATOM 1427 C CA . ASP A 1 184 ? -23.665 25.320 6.800 1.00 83.12 184 ASP A CA 1
ATOM 1428 C C . ASP A 1 184 ? -24.289 25.548 5.422 1.00 83.12 184 ASP A C 1
ATOM 1430 O O . ASP A 1 184 ? -24.958 24.664 4.884 1.00 83.12 184 ASP A O 1
ATOM 1434 N N . LEU A 1 185 ? -24.123 26.759 4.885 1.00 79.81 185 LEU A N 1
ATOM 1435 C CA . LEU A 1 185 ? -24.753 27.211 3.645 1.00 79.81 185 LEU A CA 1
ATOM 1436 C C . LEU A 1 185 ? -23.737 27.234 2.500 1.00 79.81 185 LEU A C 1
ATOM 1438 O O . LEU A 1 185 ? -22.777 28.004 2.521 1.00 79.81 185 LEU A O 1
ATOM 1442 N N . ALA A 1 186 ? -24.017 26.468 1.448 1.00 78.31 186 ALA A N 1
ATOM 1443 C CA . ALA A 1 186 ? -23.236 26.480 0.217 1.00 78.31 186 ALA A CA 1
ATOM 1444 C C . ALA A 1 186 ? -23.628 27.646 -0.708 1.00 78.31 186 ALA A C 1
ATOM 1446 O O . ALA A 1 186 ? -24.809 27.965 -0.859 1.00 78.31 186 ALA A O 1
ATOM 1447 N N . SER A 1 187 ? -22.650 28.271 -1.378 1.00 71.38 187 SER A N 1
ATOM 1448 C CA . SER A 1 187 ? -22.899 29.479 -2.183 1.00 71.3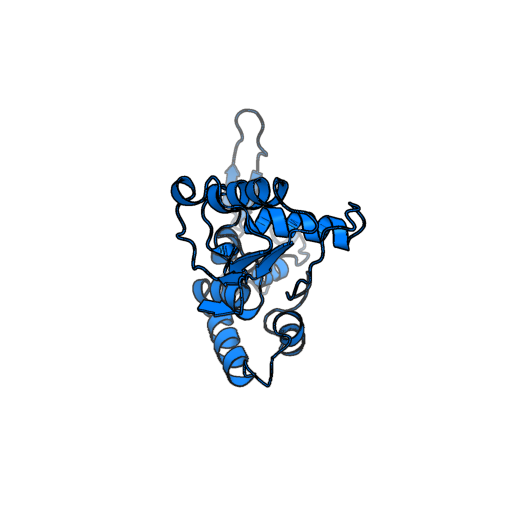8 187 SER A CA 1
ATOM 1449 C C . SER A 1 187 ? -23.245 29.217 -3.652 1.00 71.38 187 SER A C 1
ATOM 1451 O O . SER A 1 187 ? -23.883 30.065 -4.271 1.00 71.38 187 SER A O 1
ATOM 1453 N N . THR A 1 188 ? -22.857 28.077 -4.241 1.00 63.69 188 THR A N 1
ATOM 1454 C CA . THR A 1 188 ? -23.117 27.835 -5.678 1.00 63.69 188 THR A CA 1
ATOM 1455 C C . THR A 1 188 ? -23.294 26.373 -6.105 1.00 63.69 188 THR A C 1
ATOM 1457 O O . THR A 1 188 ? -24.167 26.128 -6.939 1.00 63.69 188 THR A O 1
ATOM 1460 N N . ARG A 1 189 ? -22.513 25.402 -5.596 1.00 56.25 189 ARG A N 1
ATOM 1461 C CA . ARG A 1 189 ? -22.616 23.975 -6.004 1.00 56.25 189 ARG A CA 1
ATOM 1462 C C . ARG A 1 189 ? -22.360 22.923 -4.912 1.00 56.25 189 ARG A C 1
ATOM 1464 O O . ARG A 1 189 ? -22.418 21.737 -5.227 1.00 56.25 189 ARG A O 1
ATOM 1471 N N . ASP A 1 190 ? -22.128 23.326 -3.667 1.00 64.75 190 ASP A N 1
ATOM 1472 C CA . ASP A 1 190 ? -21.888 22.387 -2.564 1.00 64.75 190 ASP A CA 1
ATOM 1473 C C . ASP A 1 190 ? -23.186 21.981 -1.845 1.00 64.75 190 ASP A C 1
ATOM 1475 O O . ASP A 1 190 ? -24.257 22.555 -2.062 1.00 64.75 190 ASP A O 1
ATOM 1479 N N . ILE A 1 191 ? -23.090 20.955 -0.998 1.00 71.12 191 ILE A N 1
ATOM 1480 C CA . ILE A 1 191 ? -24.204 20.455 -0.190 1.00 71.12 191 ILE A CA 1
ATOM 1481 C C . ILE A 1 191 ? -24.366 21.359 1.034 1.00 71.12 191 ILE A C 1
ATOM 1483 O O . ILE A 1 191 ? -23.442 21.514 1.825 1.00 71.12 191 ILE A O 1
ATOM 1487 N N . THR A 1 192 ? -25.561 21.915 1.209 1.00 80.69 192 THR A N 1
ATOM 1488 C CA . THR A 1 192 ? -25.968 22.599 2.443 1.00 80.69 192 THR A CA 1
ATOM 1489 C C . THR A 1 192 ? -26.282 21.562 3.519 1.00 80.69 192 THR A C 1
ATOM 1491 O O . THR A 1 192 ? -27.049 20.629 3.267 1.00 80.69 192 THR A O 1
ATOM 1494 N N . ALA A 1 193 ? -25.744 21.740 4.725 1.00 84.25 193 ALA A N 1
ATOM 1495 C CA . ALA A 1 193 ? -25.988 20.850 5.855 1.00 84.25 193 ALA A CA 1
ATOM 1496 C C . ALA A 1 193 ? -26.671 21.596 7.006 1.00 84.25 193 ALA A C 1
ATOM 1498 O O . ALA A 1 193 ? -26.287 22.709 7.362 1.00 84.25 193 ALA A O 1
ATOM 1499 N N . PHE A 1 194 ? -27.673 20.965 7.615 1.00 87.19 194 PHE A N 1
ATOM 1500 C CA . PHE A 1 194 ? -28.282 21.439 8.854 1.00 87.19 194 PHE A CA 1
ATOM 1501 C C . PHE A 1 194 ? -28.227 20.328 9.897 1.00 87.19 194 PHE A C 1
ATOM 1503 O O . PHE A 1 194 ? -28.725 19.227 9.663 1.00 87.19 194 PHE A O 1
ATOM 1510 N N . VAL A 1 195 ? -27.600 20.617 11.033 1.00 89.25 195 VAL A N 1
ATOM 1511 C CA . VAL A 1 195 ? -27.341 19.662 12.112 1.00 89.25 195 VAL A CA 1
ATOM 1512 C C . VAL A 1 195 ? -27.979 20.177 13.394 1.00 89.25 195 VAL A C 1
ATOM 1514 O O . VAL A 1 195 ? -27.822 21.343 13.746 1.00 89.25 195 VAL A O 1
ATOM 1517 N N . LEU A 1 196 ? -28.682 19.297 14.103 1.00 88.75 196 LEU A N 1
ATOM 1518 C CA . LEU A 1 196 ? -29.233 19.564 15.428 1.00 88.75 196 LEU A CA 1
ATOM 1519 C C . LEU A 1 196 ? -28.478 18.724 16.458 1.00 88.75 196 LEU A C 1
ATOM 1521 O O . LEU A 1 196 ? -28.427 17.501 16.341 1.00 88.75 196 LEU A O 1
ATOM 1525 N N . LEU A 1 197 ? -27.903 19.382 17.459 1.00 88.31 197 LEU A N 1
ATOM 1526 C CA . LEU A 1 197 ? -27.188 18.759 18.563 1.00 88.31 197 LEU A CA 1
ATOM 1527 C C . LEU A 1 197 ? -27.991 18.924 19.851 1.00 88.31 197 LEU A C 1
ATOM 1529 O O . LEU A 1 197 ? -28.255 20.041 20.293 1.00 88.31 197 LEU A O 1
ATOM 1533 N N . PHE A 1 198 ? -28.347 17.799 20.460 1.00 89.31 198 PHE A N 1
ATOM 1534 C CA . PHE A 1 198 ? -29.029 17.738 21.746 1.00 89.31 198 PHE A CA 1
ATOM 1535 C C . PHE A 1 198 ? -28.015 17.255 22.788 1.00 89.31 198 PHE A C 1
ATOM 1537 O O . PHE A 1 198 ? -27.562 16.114 22.674 1.00 89.31 198 PHE A O 1
ATOM 1544 N N . PRO A 1 199 ? -27.622 18.082 23.776 1.00 86.06 199 PRO A N 1
ATOM 1545 C CA . PRO A 1 199 ? -26.704 17.653 24.829 1.00 86.06 199 PRO A CA 1
ATOM 1546 C C . PRO A 1 199 ? -27.258 16.446 25.592 1.00 86.06 199 PRO A C 1
ATOM 1548 O O . PRO A 1 199 ? -28.478 16.265 25.628 1.00 86.06 199 PRO A O 1
ATOM 1551 N N . PRO A 1 200 ? -26.424 15.624 26.239 1.00 80.00 200 PRO A N 1
ATOM 1552 C CA . PRO A 1 200 ? -26.920 14.581 27.126 1.00 80.00 200 PRO A CA 1
ATOM 1553 C C . PRO A 1 200 ? -27.685 15.173 28.328 1.00 80.00 200 PRO A C 1
ATOM 1555 O O . PRO A 1 200 ? -27.461 16.327 28.709 1.00 80.00 200 PRO A O 1
ATOM 1558 N N . PRO A 1 201 ? -28.648 14.435 28.908 1.00 74.50 201 PRO A N 1
ATOM 1559 C CA . PRO A 1 201 ? -29.323 14.864 30.125 1.00 74.50 201 PRO A CA 1
ATOM 1560 C C . PRO A 1 201 ? -28.333 14.946 31.307 1.00 74.50 201 PRO A C 1
ATOM 1562 O O . PRO A 1 201 ? -27.339 14.219 31.332 1.00 74.50 201 PRO A O 1
ATOM 1565 N N . PRO A 1 202 ? -28.584 15.811 32.308 1.00 68.88 202 PRO A N 1
ATOM 1566 C CA . PRO A 1 202 ? -27.698 15.935 33.463 1.00 68.88 202 PRO A CA 1
ATOM 1567 C C . PRO A 1 202 ? -27.514 14.588 34.181 1.00 68.88 202 PRO A C 1
ATOM 1569 O O . PRO A 1 202 ? -28.491 14.012 34.658 1.00 68.88 202 PRO A O 1
ATOM 1572 N N . GLY A 1 203 ? -26.269 14.112 34.276 1.00 64.38 203 GLY A N 1
ATOM 1573 C CA . GLY A 1 203 ? -25.909 12.847 34.931 1.00 64.38 203 GLY A CA 1
ATOM 1574 C C . GLY A 1 203 ? -25.674 11.653 33.998 1.00 64.38 203 GLY A C 1
ATOM 1575 O O . GLY A 1 203 ? -25.343 10.583 34.499 1.00 64.38 203 GLY A O 1
ATOM 1576 N N . ASP A 1 204 ? -25.810 11.826 32.681 1.00 62.66 204 ASP A N 1
ATOM 1577 C CA . ASP A 1 204 ? -25.446 10.827 31.667 1.00 62.66 204 ASP A CA 1
ATOM 1578 C C . ASP A 1 204 ? -24.255 11.350 30.846 1.00 62.66 204 ASP A C 1
ATOM 1580 O O . ASP A 1 204 ? -24.418 11.976 29.802 1.00 62.66 204 ASP A O 1
ATOM 1584 N N . GLU A 1 205 ? -23.040 11.193 31.376 1.00 53.69 205 GLU A N 1
ATOM 1585 C CA . GLU A 1 205 ? -21.820 11.728 30.746 1.00 53.69 205 GLU A CA 1
ATOM 1586 C C . GLU A 1 205 ? -21.408 10.948 29.482 1.00 53.69 205 GLU A C 1
ATOM 1588 O O . GLU A 1 205 ? -20.662 11.478 28.657 1.00 53.69 205 GLU A O 1
ATOM 1593 N N . ASP A 1 206 ? -21.955 9.741 29.291 1.00 54.38 206 ASP A N 1
ATOM 1594 C CA . ASP A 1 206 ? -21.553 8.793 28.245 1.00 54.38 206 ASP A CA 1
ATOM 1595 C C . ASP A 1 206 ? -22.577 8.661 27.097 1.00 54.38 206 ASP A C 1
ATOM 1597 O O . ASP A 1 206 ? -22.279 8.052 26.066 1.00 54.38 206 ASP A O 1
ATOM 1601 N N . GLY A 1 207 ? -23.769 9.264 27.225 1.00 50.22 207 GLY A N 1
ATOM 1602 C CA . GLY A 1 207 ? -24.784 9.296 26.164 1.00 50.22 207 GLY A CA 1
ATOM 1603 C C . GLY A 1 207 ? -25.346 7.914 25.815 1.00 50.22 207 GLY A C 1
ATOM 1604 O O . GLY A 1 207 ? -25.624 7.636 24.645 1.00 50.22 207 GLY A O 1
ATOM 1605 N N . GLU A 1 208 ? -25.468 7.033 26.812 1.00 46.69 208 GLU A N 1
ATOM 1606 C CA . GLU A 1 208 ? -25.960 5.662 26.620 1.00 46.69 208 GLU A CA 1
ATOM 1607 C C . GLU A 1 208 ? -27.493 5.528 26.689 1.00 46.69 208 GLU A C 1
ATOM 1609 O O . GLU A 1 208 ? -28.006 4.441 26.401 1.00 46.69 208 GLU A O 1
ATOM 1614 N N . GLY A 1 209 ? -28.205 6.610 27.032 1.00 46.09 209 GLY A N 1
ATOM 1615 C CA . GLY A 1 209 ? -29.673 6.685 27.093 1.00 46.09 209 GLY A CA 1
ATOM 1616 C C . GLY A 1 209 ? -30.422 6.574 25.767 1.00 46.09 209 GLY A C 1
ATOM 1617 O O . GLY A 1 209 ? -29.899 7.001 24.711 1.00 46.09 209 GLY A O 1
#